Protein AF-A0A966WHT0-F1 (afdb_monomer)

Radius of gyration: 18.25 Å; Cα contacts (8 Å, |Δi|>4): 333; chains: 1; bounding box: 48×51×52 Å

Mean predicted aligned error: 5.55 Å

pLDDT: mean 90.18, std 11.94, range [36.94, 98.69]

Structure (mmCIF, N/CA/C/O backbone):
data_AF-A0A966WHT0-F1
#
_entry.id   AF-A0A966WHT0-F1
#
loop_
_atom_site.group_PDB
_atom_site.id
_atom_site.type_symbol
_atom_site.label_atom_id
_atom_site.label_alt_id
_atom_site.label_comp_id
_atom_site.label_asym_id
_atom_site.label_entity_id
_atom_site.label_seq_id
_atom_site.pdbx_PDB_ins_code
_atom_site.Cartn_x
_atom_site.Cartn_y
_atom_site.Cartn_z
_atom_site.occupancy
_atom_site.B_iso_or_equiv
_atom_site.auth_seq_id
_atom_site.auth_comp_id
_atom_site.auth_asym_id
_atom_site.auth_atom_id
_atom_site.pdbx_PDB_model_num
ATOM 1 N N . MET A 1 1 ? -30.998 16.505 25.602 1.00 46.75 1 MET A N 1
ATOM 2 C CA . MET A 1 1 ? -30.331 15.191 25.727 1.00 46.75 1 MET A CA 1
ATOM 3 C C . MET A 1 1 ? -30.406 14.480 24.379 1.00 46.75 1 MET A C 1
ATOM 5 O O . MET A 1 1 ? -31.462 13.984 24.024 1.00 46.75 1 MET A O 1
ATOM 9 N N . MET A 1 2 ? -29.321 14.484 23.601 1.00 37.50 2 MET A N 1
ATOM 10 C CA . MET A 1 2 ? -29.170 13.653 22.400 1.00 37.50 2 MET A CA 1
ATOM 11 C C . MET A 1 2 ? -27.752 13.084 22.422 1.00 37.50 2 MET A C 1
ATOM 13 O O . MET A 1 2 ? -26.787 13.794 22.161 1.00 37.50 2 MET A O 1
ATOM 17 N N . LYS A 1 3 ? -27.618 11.807 22.794 1.00 36.94 3 LYS A N 1
ATOM 18 C CA . LYS A 1 3 ? -26.383 11.058 22.553 1.00 36.94 3 LYS A CA 1
ATOM 19 C C . LYS A 1 3 ? -26.316 10.821 21.045 1.00 36.94 3 LYS A C 1
ATOM 21 O O . LYS A 1 3 ? -27.134 10.067 20.519 1.00 36.94 3 LYS A O 1
ATOM 26 N N . GLN A 1 4 ? -25.388 11.483 20.354 1.00 40.00 4 GLN A N 1
ATOM 27 C CA . GLN A 1 4 ? -25.039 11.114 18.985 1.00 40.00 4 GLN A CA 1
ATOM 28 C C . GLN A 1 4 ? -24.650 9.631 19.001 1.00 40.00 4 GLN A C 1
ATOM 30 O O . GLN A 1 4 ? -23.704 9.235 19.683 1.00 40.00 4 GLN A O 1
ATOM 35 N N . LYS A 1 5 ? -25.425 8.789 18.310 1.00 42.81 5 LYS A N 1
ATOM 36 C CA . LYS A 1 5 ? -25.037 7.403 18.047 1.00 42.81 5 LYS A CA 1
ATOM 37 C C . LYS A 1 5 ? -23.775 7.471 17.193 1.00 42.81 5 LYS A C 1
ATOM 39 O O . LYS A 1 5 ? -23.867 7.760 16.006 1.00 42.81 5 LYS A O 1
ATOM 44 N N . GLY A 1 6 ? -22.614 7.254 17.809 1.00 46.50 6 GLY A N 1
ATOM 45 C CA . GLY A 1 6 ? -21.355 7.128 17.089 1.00 46.50 6 GLY A CA 1
ATOM 46 C C . GLY A 1 6 ? -21.508 6.044 16.030 1.00 46.50 6 GLY A C 1
ATOM 47 O O . GLY A 1 6 ? -21.735 4.877 16.354 1.00 46.50 6 GLY A O 1
ATOM 48 N N . THR A 1 7 ? -21.468 6.437 14.761 1.00 54.72 7 THR A N 1
ATOM 49 C CA . THR A 1 7 ? -21.514 5.511 13.634 1.00 54.72 7 THR A CA 1
ATOM 50 C C . THR A 1 7 ? -20.316 4.582 13.760 1.00 54.72 7 THR A C 1
ATOM 52 O O . THR A 1 7 ? -19.181 5.026 13.592 1.00 54.72 7 THR A O 1
ATOM 55 N N . LYS A 1 8 ? -20.556 3.309 14.098 1.00 65.25 8 LYS A N 1
ATOM 56 C CA . LYS A 1 8 ? -19.497 2.308 14.262 1.00 65.25 8 LYS A CA 1
ATOM 57 C C . LYS A 1 8 ? -18.638 2.300 12.993 1.00 65.25 8 LYS A C 1
ATOM 59 O O . LYS A 1 8 ? -19.168 2.152 11.889 1.00 65.25 8 LYS A O 1
ATOM 64 N N . MET A 1 9 ? -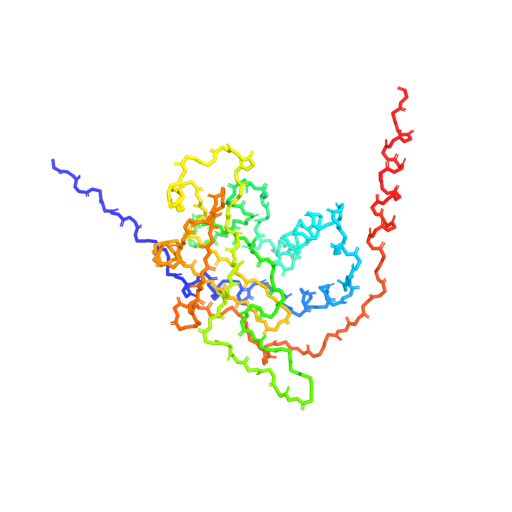17.336 2.540 13.149 1.00 72.69 9 MET A N 1
ATOM 65 C CA . MET A 1 9 ? -16.369 2.407 12.060 1.00 72.69 9 MET A CA 1
ATOM 66 C C . MET A 1 9 ? -16.485 0.993 11.480 1.00 72.69 9 MET A C 1
ATOM 68 O O . MET A 1 9 ? -16.830 0.050 12.198 1.00 72.69 9 MET A O 1
ATOM 72 N N . VAL A 1 10 ? -16.268 0.851 10.172 1.00 90.12 10 VAL A N 1
ATOM 73 C CA . VAL A 1 10 ? -16.218 -0.483 9.570 1.00 90.12 10 VAL A CA 1
ATOM 74 C C . VAL A 1 10 ? -15.044 -1.252 10.182 1.00 90.12 10 VAL A C 1
ATOM 76 O O . VAL A 1 10 ? -14.065 -0.633 10.594 1.00 90.12 10 VAL A O 1
ATOM 79 N N . SER A 1 11 ? -15.149 -2.575 10.307 1.00 94.25 11 SER A N 1
ATOM 80 C CA . SER A 1 11 ? -14.043 -3.355 10.861 1.00 94.25 11 SER A CA 1
ATOM 81 C C . SER A 1 11 ? -12.836 -3.349 9.922 1.00 94.25 11 SER A C 1
ATOM 83 O O . SER A 1 11 ? -12.992 -3.300 8.699 1.00 94.25 11 SER A O 1
ATOM 85 N N . GLN A 1 12 ? -11.650 -3.464 10.516 1.00 95.94 12 GLN A N 1
ATOM 86 C CA . GLN A 1 12 ? -10.386 -3.713 9.825 1.00 95.94 12 GLN A CA 1
ATOM 87 C C . GLN A 1 12 ? -10.503 -4.896 8.847 1.00 95.94 12 GLN A C 1
ATOM 89 O O . GLN A 1 12 ? -10.208 -4.742 7.665 1.00 95.94 12 GLN A O 1
ATOM 94 N N . GLU A 1 13 ? -11.085 -6.011 9.295 1.00 97.44 13 GLU A N 1
ATOM 95 C CA . GLU A 1 13 ? -11.383 -7.192 8.474 1.00 97.44 13 GLU A CA 1
ATOM 96 C C . GLU A 1 13 ? -12.194 -6.858 7.211 1.00 97.44 13 GLU A C 1
ATOM 98 O O . GLU A 1 13 ? -11.912 -7.365 6.127 1.00 97.44 13 GLU A O 1
ATOM 103 N N . THR A 1 14 ? -13.184 -5.964 7.310 1.00 97.62 14 THR A N 1
ATOM 104 C CA . THR A 1 14 ? -13.998 -5.579 6.146 1.00 97.62 14 THR A CA 1
ATOM 105 C C . THR A 1 14 ? -13.174 -4.795 5.125 1.00 97.62 14 THR A C 1
ATOM 107 O O . THR A 1 14 ? -13.352 -4.984 3.922 1.00 97.62 14 THR A O 1
ATOM 110 N N . ILE A 1 15 ? -12.270 -3.923 5.583 1.00 97.88 15 ILE A N 1
ATOM 111 C CA . ILE A 1 15 ? -11.350 -3.191 4.701 1.00 97.88 15 ILE A CA 1
ATOM 112 C C . ILE A 1 15 ? -10.371 -4.165 4.050 1.00 97.88 15 ILE A C 1
ATOM 114 O O . ILE A 1 15 ? -10.186 -4.117 2.834 1.00 97.88 15 ILE A O 1
ATOM 118 N N . ALA A 1 16 ? -9.795 -5.085 4.828 1.00 98.38 16 ALA A N 1
ATOM 119 C CA . ALA A 1 16 ? -8.887 -6.095 4.304 1.00 98.38 16 ALA A CA 1
ATOM 120 C C . ALA A 1 16 ? -9.567 -6.959 3.231 1.00 98.38 16 ALA A C 1
ATOM 122 O O . ALA A 1 16 ? -9.016 -7.137 2.145 1.00 98.38 16 ALA A O 1
ATOM 123 N N . HIS A 1 17 ? -10.804 -7.401 3.481 1.00 98.00 17 HIS A N 1
ATOM 124 C CA . HIS A 1 17 ? -11.609 -8.133 2.504 1.00 98.00 17 HIS A CA 1
ATOM 125 C C . HIS A 1 17 ? -11.895 -7.296 1.251 1.00 98.00 17 HIS A C 1
ATOM 127 O O . HIS A 1 17 ? -11.811 -7.814 0.138 1.00 98.00 17 HIS A O 1
ATOM 133 N N . HIS A 1 18 ? -12.227 -6.007 1.400 1.00 97.94 18 HIS A N 1
ATOM 134 C CA . HIS A 1 18 ? -12.462 -5.116 0.258 1.00 97.94 18 HIS A CA 1
ATOM 135 C C . HIS A 1 18 ? -11.237 -5.050 -0.652 1.00 97.94 18 HIS A C 1
ATOM 137 O O . HIS A 1 18 ? -11.356 -5.246 -1.860 1.00 97.94 18 HIS A O 1
ATOM 143 N N . PHE A 1 19 ? -10.056 -4.845 -0.078 1.00 98.38 19 PHE A N 1
ATOM 144 C CA . PHE A 1 19 ? -8.807 -4.857 -0.832 1.00 98.38 19 PHE A CA 1
ATOM 145 C C . PHE A 1 19 ? -8.516 -6.229 -1.453 1.00 98.38 19 PHE A C 1
ATOM 147 O O . PHE A 1 19 ? -8.152 -6.307 -2.624 1.00 98.38 19 PHE A O 1
ATOM 154 N N . ALA A 1 20 ? -8.718 -7.314 -0.704 1.00 98.12 20 ALA A N 1
ATOM 155 C CA . ALA A 1 20 ? -8.429 -8.675 -1.153 1.00 98.12 20 ALA A CA 1
ATOM 156 C C . ALA A 1 20 ? -9.275 -9.068 -2.366 1.00 98.12 20 ALA A C 1
ATOM 158 O O . ALA A 1 20 ? -8.788 -9.695 -3.303 1.00 98.12 20 ALA A O 1
ATOM 159 N N . LYS A 1 21 ? -10.555 -8.688 -2.332 1.00 97.69 21 LYS A N 1
ATOM 160 C CA . LYS A 1 21 ? -11.535 -9.047 -3.349 1.00 97.69 21 LYS A CA 1
ATOM 161 C C . LYS A 1 21 ? -11.413 -8.204 -4.609 1.00 97.69 21 LYS A C 1
ATOM 163 O O . LYS A 1 21 ? -11.643 -8.731 -5.693 1.00 97.69 21 LYS A O 1
ATOM 168 N N . ASN A 1 22 ? -11.156 -6.906 -4.460 1.00 97.69 22 ASN A N 1
ATOM 169 C CA . ASN A 1 22 ? -11.331 -5.986 -5.575 1.00 97.69 22 ASN A CA 1
ATOM 170 C C . ASN A 1 22 ? -10.023 -5.554 -6.240 1.00 97.69 22 ASN A C 1
ATOM 172 O O . ASN A 1 22 ? -10.088 -5.114 -7.376 1.00 97.69 22 ASN A O 1
ATOM 176 N N . VAL A 1 23 ? -8.862 -5.681 -5.589 1.00 98.19 23 VAL A N 1
ATOM 177 C CA . VAL A 1 23 ? -7.569 -5.354 -6.213 1.00 98.19 23 VAL A CA 1
ATOM 178 C C . VAL A 1 23 ? -6.943 -6.603 -6.834 1.00 98.19 23 VAL A C 1
ATOM 180 O O . VAL A 1 23 ? -6.808 -7.637 -6.180 1.00 98.19 23 VAL A O 1
ATOM 183 N N . ASP A 1 24 ? -6.488 -6.502 -8.083 1.00 98.06 24 ASP A N 1
ATOM 184 C CA . ASP A 1 24 ? -5.682 -7.536 -8.736 1.00 98.06 24 ASP A CA 1
ATOM 185 C C . ASP A 1 24 ? -4.245 -7.536 -8.180 1.00 98.06 24 ASP A C 1
ATOM 187 O O . ASP A 1 24 ? -3.312 -6.915 -8.705 1.00 98.06 24 ASP A O 1
ATOM 191 N N . TRP A 1 25 ? -4.063 -8.268 -7.082 1.00 97.81 25 TRP A N 1
ATOM 192 C CA . TRP A 1 25 ? -2.774 -8.412 -6.406 1.00 97.81 25 TRP A CA 1
ATOM 193 C C . TRP A 1 25 ? -1.715 -9.104 -7.264 1.00 97.81 25 TRP A C 1
ATOM 195 O O . TRP A 1 25 ? -0.524 -8.848 -7.079 1.00 97.81 25 TRP A O 1
ATOM 205 N N . GLN A 1 26 ? -2.109 -9.938 -8.232 1.00 97.25 26 GLN A N 1
ATOM 206 C CA . GLN A 1 26 ? -1.145 -10.541 -9.148 1.00 97.25 26 GLN A CA 1
ATOM 207 C C . GLN A 1 26 ? -0.543 -9.481 -10.073 1.00 97.25 26 GLN A C 1
ATOM 209 O O . GLN A 1 26 ? 0.675 -9.474 -10.270 1.00 97.25 26 GLN A O 1
ATOM 214 N N . LYS A 1 27 ? -1.361 -8.565 -10.609 1.00 97.25 27 LYS A N 1
ATOM 215 C CA . LYS A 1 27 ? -0.865 -7.416 -11.383 1.00 97.25 27 LYS A CA 1
ATOM 216 C C . LYS A 1 27 ? 0.025 -6.515 -10.539 1.00 97.25 27 LYS A C 1
ATOM 218 O O . LYS A 1 27 ? 1.103 -6.153 -11.007 1.00 97.25 27 LYS A O 1
ATOM 223 N N . PHE A 1 28 ? -0.363 -6.227 -9.295 1.00 97.44 28 PHE A N 1
ATOM 224 C CA . PHE A 1 28 ? 0.476 -5.454 -8.376 1.00 97.44 28 PHE A CA 1
ATOM 225 C C . PHE A 1 28 ? 1.858 -6.092 -8.178 1.00 97.44 28 PHE A C 1
ATOM 227 O O . PHE A 1 28 ? 2.887 -5.438 -8.355 1.00 97.44 28 PHE A O 1
ATOM 234 N N . VAL A 1 29 ? 1.897 -7.390 -7.862 1.00 95.88 29 VAL A N 1
ATOM 235 C CA . VAL A 1 29 ? 3.149 -8.129 -7.650 1.00 95.88 29 VAL A CA 1
ATOM 236 C C . VAL A 1 29 ? 3.986 -8.178 -8.931 1.00 95.88 29 VAL A C 1
ATOM 238 O O . VAL A 1 29 ? 5.198 -7.966 -8.869 1.00 95.88 29 VAL A O 1
ATOM 241 N N . ASN A 1 30 ? 3.364 -8.382 -10.097 1.00 96.50 30 ASN A N 1
ATOM 242 C CA . ASN A 1 30 ? 4.054 -8.335 -11.389 1.00 96.50 30 ASN A CA 1
ATOM 243 C C . ASN A 1 30 ? 4.665 -6.951 -11.659 1.00 96.50 30 ASN A C 1
ATOM 245 O O . ASN A 1 30 ? 5.825 -6.878 -12.066 1.00 96.50 30 ASN A O 1
ATOM 249 N N . LEU A 1 31 ? 3.924 -5.866 -11.404 1.00 96.25 31 LEU A N 1
ATOM 250 C CA . LEU A 1 31 ? 4.405 -4.489 -11.549 1.00 96.25 31 LEU A CA 1
ATOM 251 C C . LEU A 1 31 ? 5.611 -4.237 -10.641 1.00 96.25 31 LEU A C 1
ATOM 253 O O . LEU A 1 31 ? 6.664 -3.817 -11.114 1.00 96.25 31 LEU A O 1
ATOM 257 N N . ALA A 1 32 ? 5.480 -4.532 -9.349 1.00 94.62 32 ALA A N 1
ATOM 258 C CA . ALA A 1 32 ? 6.533 -4.283 -8.374 1.00 94.62 32 ALA A CA 1
ATOM 259 C C . ALA A 1 32 ? 7.810 -5.087 -8.672 1.00 94.62 32 ALA A C 1
ATOM 261 O O . ALA A 1 32 ? 8.913 -4.551 -8.557 1.00 94.62 32 ALA A O 1
ATOM 262 N N . HIS A 1 33 ? 7.674 -6.331 -9.141 1.00 93.56 33 HIS A N 1
ATOM 263 C CA . HIS A 1 33 ? 8.810 -7.120 -9.618 1.00 93.56 33 HIS A CA 1
ATOM 264 C C . HIS A 1 33 ? 9.418 -6.591 -10.923 1.00 93.56 33 HIS A C 1
ATOM 266 O O . HIS A 1 33 ? 10.638 -6.600 -11.060 1.00 93.56 33 HIS A O 1
ATOM 272 N N . SER A 1 34 ? 8.595 -6.125 -11.864 1.00 94.69 34 SER A N 1
ATOM 273 C CA . SER A 1 34 ? 9.060 -5.597 -13.156 1.00 94.69 34 SER A CA 1
ATOM 274 C C . SER A 1 34 ? 9.789 -4.259 -13.006 1.00 94.69 34 SER A C 1
ATOM 276 O O . SER A 1 34 ? 10.769 -4.006 -13.704 1.00 94.69 34 SER A O 1
ATOM 278 N N . LEU A 1 35 ? 9.355 -3.418 -12.061 1.00 93.38 35 LEU A N 1
ATOM 279 C CA . LEU A 1 35 ? 10.059 -2.185 -11.706 1.00 93.38 35 LEU A CA 1
ATOM 280 C C . LEU A 1 35 ? 11.398 -2.468 -11.023 1.00 93.38 35 LEU A C 1
ATOM 282 O O . LEU A 1 35 ? 12.353 -1.729 -11.241 1.00 93.38 35 LEU A O 1
ATOM 286 N N . GLY A 1 36 ? 11.484 -3.518 -10.203 1.00 89.56 36 GLY A N 1
ATOM 287 C CA . GLY A 1 36 ? 12.723 -3.901 -9.530 1.00 89.56 36 GLY A CA 1
ATOM 288 C C . GLY A 1 36 ? 13.346 -2.746 -8.736 1.00 89.56 36 GLY A C 1
ATOM 289 O O . GLY A 1 36 ? 12.703 -2.121 -7.883 1.00 89.56 36 GLY A O 1
ATOM 290 N N . ASP A 1 37 ? 14.616 -2.463 -9.018 1.00 89.88 37 ASP A N 1
ATOM 291 C CA . ASP A 1 37 ? 15.401 -1.395 -8.399 1.00 89.88 37 ASP A CA 1
ATOM 292 C C . ASP A 1 37 ? 15.358 -0.061 -9.159 1.00 89.88 37 ASP A C 1
ATOM 294 O O . ASP A 1 37 ? 15.888 0.942 -8.670 1.00 89.88 37 ASP A O 1
ATOM 298 N N . GLN A 1 38 ? 14.632 -0.001 -10.283 1.00 90.75 38 GLN A N 1
ATOM 299 C CA . GLN A 1 38 ? 14.533 1.186 -11.133 1.00 90.75 38 GLN A CA 1
ATOM 300 C C . GLN A 1 38 ? 14.034 2.425 -10.394 1.00 90.75 38 GLN A C 1
ATOM 302 O O . GLN A 1 38 ? 14.157 3.510 -10.919 1.00 90.75 38 GLN A O 1
ATOM 307 N N . LEU A 1 39 ? 13.457 2.362 -9.199 1.00 89.44 39 LEU A N 1
ATOM 308 C CA . LEU A 1 39 ? 13.009 3.567 -8.482 1.00 89.44 39 LEU A CA 1
ATOM 309 C C . LEU A 1 39 ? 13.587 3.662 -7.064 1.00 89.44 39 LEU A C 1
ATOM 311 O O . LEU A 1 39 ? 13.009 4.330 -6.216 1.00 89.44 39 LEU A O 1
ATOM 315 N N . ASN A 1 40 ? 14.706 2.988 -6.783 1.00 87.88 40 ASN A N 1
ATOM 316 C CA . ASN A 1 40 ? 15.288 2.971 -5.434 1.00 87.88 40 ASN A CA 1
ATOM 317 C C . ASN A 1 40 ? 16.167 4.192 -5.116 1.00 87.88 40 ASN A C 1
ATOM 319 O O . ASN A 1 40 ? 16.331 4.527 -3.943 1.00 87.88 40 ASN A O 1
ATOM 323 N N . ASP A 1 41 ? 16.713 4.864 -6.131 1.00 88.88 41 ASP A N 1
ATOM 324 C CA . ASP A 1 41 ? 17.580 6.030 -5.929 1.00 88.88 41 ASP A CA 1
ATOM 325 C C . ASP A 1 41 ? 16.815 7.208 -5.307 1.00 88.88 41 ASP A C 1
ATOM 327 O O . ASP A 1 41 ? 15.608 7.366 -5.506 1.00 88.88 41 ASP A O 1
ATOM 331 N N . ALA A 1 42 ? 17.530 8.077 -4.583 1.00 84.44 42 ALA A N 1
ATOM 332 C CA . ALA A 1 42 ? 16.941 9.148 -3.774 1.00 84.44 42 ALA A CA 1
ATOM 333 C C . ALA A 1 42 ? 15.966 10.058 -4.544 1.00 84.44 42 ALA A C 1
ATOM 335 O O . ALA A 1 42 ? 14.933 10.441 -3.998 1.00 84.44 42 ALA A O 1
ATOM 336 N N . GLN A 1 43 ? 16.264 10.358 -5.812 1.00 86.25 43 GLN A N 1
ATOM 337 C CA . GLN A 1 43 ? 15.398 11.157 -6.685 1.00 86.25 43 GLN A CA 1
ATOM 338 C C . GLN A 1 43 ? 14.078 10.441 -7.018 1.00 86.25 43 GLN A C 1
ATOM 340 O O . GLN A 1 43 ? 13.021 11.064 -7.041 1.00 86.25 43 GLN A O 1
ATOM 345 N N . TRP A 1 44 ? 14.131 9.132 -7.268 1.00 89.19 44 TRP A N 1
ATOM 346 C CA . TRP A 1 44 ? 13.013 8.357 -7.814 1.00 89.19 44 TRP A CA 1
ATOM 347 C C . TRP A 1 44 ? 12.172 7.660 -6.743 1.00 89.19 44 TRP A C 1
ATOM 349 O O . TRP A 1 44 ? 11.044 7.254 -7.022 1.00 89.19 44 TRP A O 1
ATOM 359 N N . ARG A 1 45 ? 12.674 7.556 -5.506 1.00 86.06 45 ARG A N 1
ATOM 360 C CA . ARG A 1 45 ? 11.991 6.831 -4.422 1.00 86.06 45 ARG A CA 1
ATOM 361 C C . ARG A 1 45 ? 10.600 7.373 -4.100 1.00 86.06 45 ARG A C 1
ATOM 363 O O . ARG A 1 45 ? 9.718 6.602 -3.748 1.00 86.06 45 ARG A O 1
ATOM 370 N N . PHE A 1 46 ? 10.396 8.685 -4.223 1.00 85.06 46 PHE A N 1
ATOM 371 C CA . PHE A 1 46 ? 9.085 9.298 -3.999 1.00 85.06 46 PHE A CA 1
ATOM 372 C C . PHE A 1 46 ? 8.117 8.937 -5.124 1.00 85.06 46 PHE A C 1
ATOM 374 O O . PHE A 1 46 ? 6.955 8.646 -4.875 1.00 85.06 46 PHE A O 1
ATOM 381 N N . PHE A 1 47 ? 8.624 8.844 -6.354 1.00 90.44 47 PHE A N 1
ATOM 382 C CA . PHE A 1 47 ? 7.838 8.394 -7.495 1.00 90.44 47 PHE A CA 1
ATOM 383 C C . PHE A 1 47 ? 7.427 6.921 -7.369 1.00 90.44 47 PHE A C 1
ATOM 385 O O . PHE A 1 47 ? 6.345 6.540 -7.801 1.00 90.44 47 PHE A O 1
ATOM 392 N N . LYS A 1 48 ? 8.255 6.088 -6.723 1.00 91.38 48 LYS A N 1
ATOM 393 C CA . LYS A 1 48 ? 7.920 4.684 -6.438 1.00 91.38 48 LYS A CA 1
ATOM 394 C C . LYS A 1 48 ? 6.626 4.542 -5.635 1.00 91.38 48 LYS A C 1
ATOM 396 O O . LYS A 1 48 ? 5.839 3.648 -5.929 1.00 91.38 48 LYS A O 1
ATOM 401 N N . ALA A 1 49 ? 6.426 5.409 -4.644 1.00 90.56 49 ALA A N 1
ATOM 402 C CA . ALA A 1 49 ? 5.221 5.422 -3.821 1.00 90.56 49 ALA A CA 1
ATOM 403 C C . ALA A 1 49 ? 3.986 5.731 -4.686 1.00 90.56 49 ALA A C 1
ATOM 405 O O . ALA A 1 49 ? 3.110 4.878 -4.815 1.00 90.56 49 ALA A O 1
ATOM 406 N N . ILE A 1 50 ? 4.044 6.836 -5.441 1.00 93.19 50 ILE A N 1
ATOM 407 C CA . ILE A 1 50 ? 2.988 7.272 -6.371 1.00 93.19 50 ILE A CA 1
ATOM 408 C C . ILE A 1 50 ? 2.596 6.158 -7.347 1.00 93.19 50 ILE A C 1
ATOM 410 O O . ILE A 1 50 ? 1.412 5.911 -7.563 1.00 93.19 50 ILE A O 1
ATOM 414 N N . VAL A 1 51 ? 3.573 5.462 -7.937 1.00 95.44 51 VAL A N 1
ATOM 415 C CA . VAL A 1 51 ? 3.315 4.362 -8.882 1.00 95.44 51 VAL A CA 1
ATOM 416 C C . VAL A 1 51 ? 2.536 3.232 -8.219 1.00 95.44 51 VAL A C 1
ATOM 418 O O . VAL A 1 51 ? 1.577 2.723 -8.797 1.00 95.44 51 VAL A O 1
ATOM 421 N N . PHE A 1 52 ? 2.927 2.833 -7.010 1.00 96.38 52 PHE A N 1
ATOM 422 C CA . PHE A 1 52 ? 2.242 1.763 -6.296 1.00 96.38 52 PHE A CA 1
ATOM 423 C C . PHE A 1 52 ? 0.859 2.177 -5.798 1.00 96.38 52 PHE A C 1
ATOM 425 O O . PHE A 1 52 ? -0.071 1.380 -5.901 1.00 96.38 52 PHE A O 1
ATOM 432 N N . GLU A 1 53 ? 0.690 3.411 -5.342 1.00 96.19 53 GLU A N 1
ATOM 433 C CA . GLU A 1 53 ? -0.605 3.946 -4.917 1.00 96.19 53 GLU A CA 1
ATOM 434 C C . GLU A 1 53 ? -1.575 4.061 -6.105 1.00 96.19 53 GLU A C 1
ATOM 436 O O . GLU A 1 53 ? -2.690 3.545 -6.044 1.00 96.19 53 GLU A O 1
ATOM 441 N N . ASN A 1 54 ? -1.129 4.610 -7.241 1.00 96.06 54 ASN A N 1
ATOM 442 C CA . ASN A 1 54 ? -1.936 4.688 -8.471 1.00 96.06 54 ASN A CA 1
ATOM 443 C C . ASN A 1 54 ? -2.282 3.305 -9.030 1.00 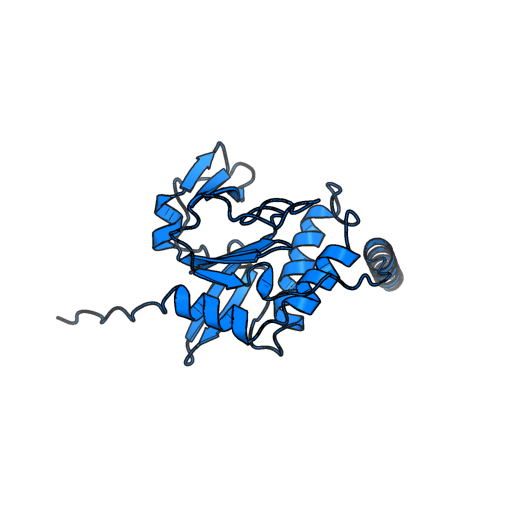96.06 54 ASN A C 1
ATOM 445 O O . ASN A 1 54 ? -3.352 3.103 -9.612 1.00 96.06 54 ASN A O 1
ATOM 449 N N . SER A 1 55 ? -1.391 2.329 -8.842 1.00 96.75 55 SER A N 1
ATOM 450 C CA . SER A 1 55 ? -1.670 0.960 -9.260 1.00 96.75 55 SER A CA 1
ATOM 451 C C . SER A 1 55 ? -2.840 0.343 -8.490 1.00 96.75 55 SER A C 1
ATOM 453 O O . SER A 1 55 ? -3.550 -0.475 -9.063 1.00 96.75 55 SER A O 1
ATOM 455 N N . MET A 1 56 ? -3.106 0.772 -7.246 1.00 97.69 56 MET A N 1
ATOM 456 C CA . MET A 1 56 ? -4.279 0.305 -6.497 1.00 97.69 56 MET A CA 1
ATOM 457 C C . MET A 1 56 ? -5.570 0.720 -7.187 1.00 97.69 56 MET A C 1
ATOM 459 O O . MET A 1 56 ? -6.439 -0.117 -7.380 1.00 97.69 56 MET A O 1
ATOM 463 N N . GLU A 1 57 ? -5.681 1.976 -7.618 1.00 97.25 57 GLU A N 1
ATOM 464 C CA . GLU A 1 57 ? -6.841 2.434 -8.387 1.00 97.25 57 GLU A CA 1
ATOM 465 C C . GLU A 1 57 ? -6.958 1.669 -9.711 1.00 97.25 57 GLU A C 1
ATOM 467 O O . GLU A 1 57 ? -7.982 1.033 -9.975 1.00 97.25 57 GLU A O 1
ATOM 472 N N . SER A 1 58 ? -5.867 1.634 -10.484 1.00 97.12 58 SER A N 1
ATOM 473 C CA . SER A 1 58 ? -5.823 1.006 -11.814 1.00 97.12 58 SER A CA 1
ATOM 474 C C . SER A 1 58 ? -6.118 -0.496 -11.794 1.00 97.12 58 SER A C 1
ATOM 476 O O . SER A 1 58 ? -6.626 -1.042 -12.771 1.00 97.12 58 SER A O 1
ATOM 478 N N . PHE A 1 59 ? -5.776 -1.188 -10.705 1.00 98.06 59 PHE A N 1
ATOM 479 C CA . PHE A 1 59 ? -5.967 -2.633 -10.557 1.00 98.06 59 PHE A CA 1
ATOM 480 C C . PHE A 1 59 ? -7.217 -2.992 -9.759 1.00 98.06 59 PHE A C 1
ATOM 482 O O . PHE A 1 59 ? -7.392 -4.164 -9.434 1.00 98.06 59 PHE A O 1
ATOM 489 N N . SER A 1 60 ? -8.071 -2.015 -9.443 1.00 97.25 60 SER A N 1
ATOM 490 C CA . SER A 1 60 ? -9.265 -2.224 -8.621 1.00 97.25 60 SER A CA 1
ATOM 491 C C . SER A 1 60 ? -10.599 -2.071 -9.348 1.00 97.25 60 SER A C 1
ATOM 493 O O . SER A 1 60 ? -11.646 -2.088 -8.691 1.00 97.25 60 SER A O 1
ATOM 495 N N . ASP A 1 61 ? -10.561 -1.826 -10.662 1.00 92.19 61 ASP A N 1
ATOM 496 C CA . ASP A 1 61 ? -11.719 -1.465 -11.488 1.00 92.19 61 ASP A CA 1
ATOM 497 C C . ASP A 1 61 ? -12.559 -0.326 -10.862 1.00 92.19 61 ASP A C 1
ATOM 499 O O . ASP A 1 61 ? -13.790 -0.330 -10.886 1.00 92.19 61 ASP A O 1
ATOM 503 N N . GLY A 1 62 ? -11.876 0.656 -10.258 1.00 89.62 62 GLY A N 1
ATOM 504 C CA . GLY A 1 62 ? -12.481 1.843 -9.642 1.00 89.62 62 GLY A CA 1
ATOM 505 C C . GLY A 1 62 ? -13.049 1.642 -8.231 1.00 89.62 62 GLY A C 1
ATOM 506 O O . GLY A 1 62 ? -13.684 2.551 -7.694 1.00 89.62 62 GLY A O 1
ATOM 507 N N . SER A 1 63 ? -12.842 0.479 -7.602 1.00 95.12 63 SER A N 1
ATOM 508 C CA . SER A 1 63 ? -13.284 0.234 -6.216 1.00 95.12 63 SER A CA 1
ATOM 509 C C . SER A 1 63 ? -12.372 0.859 -5.149 1.00 95.12 63 SER A C 1
ATOM 511 O O . SER A 1 63 ? -12.778 1.000 -3.988 1.00 95.12 63 SER A O 1
ATOM 513 N N . VAL A 1 64 ? -11.153 1.233 -5.539 1.00 97.62 64 VAL A N 1
ATOM 514 C CA . VAL A 1 64 ? -10.192 2.023 -4.770 1.00 97.62 64 VAL A CA 1
ATOM 515 C C . VAL A 1 64 ? -9.883 3.270 -5.587 1.00 97.62 64 VAL A C 1
ATOM 517 O O . VAL A 1 64 ? -9.660 3.170 -6.789 1.00 97.62 64 VAL A O 1
ATOM 520 N N . ARG A 1 65 ? -9.865 4.435 -4.941 1.00 97.69 65 ARG A N 1
ATOM 521 C CA . ARG A 1 65 ? -9.506 5.706 -5.572 1.00 97.69 65 ARG A CA 1
ATOM 522 C C . ARG A 1 65 ? -8.206 6.237 -4.990 1.00 97.69 65 ARG A C 1
ATOM 524 O O . ARG A 1 65 ? -8.081 6.292 -3.768 1.00 97.69 65 ARG A O 1
ATOM 531 N N . TYR A 1 66 ? -7.273 6.645 -5.838 1.00 97.31 66 TYR A N 1
ATOM 532 C CA . TYR A 1 66 ? -6.057 7.337 -5.418 1.00 97.31 66 TYR A CA 1
ATOM 533 C C . TYR A 1 66 ? -6.354 8.824 -5.189 1.00 97.31 66 TYR A C 1
ATOM 535 O O . TYR A 1 66 ? -7.081 9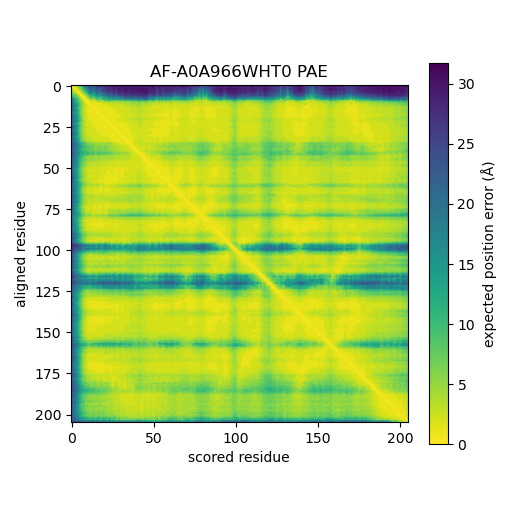.451 -5.962 1.00 97.31 66 TYR A O 1
ATOM 543 N N . VAL A 1 67 ? -5.823 9.389 -4.103 1.00 96.19 67 VAL A N 1
ATOM 544 C CA . VAL A 1 67 ? -5.969 10.819 -3.779 1.00 96.19 67 VAL A CA 1
ATOM 545 C C . VAL A 1 67 ? -4.636 11.513 -3.510 1.00 96.19 67 VAL A C 1
ATOM 547 O O . VAL A 1 67 ? -4.499 12.676 -3.876 1.00 96.19 67 VAL A O 1
ATOM 550 N N . GLY A 1 68 ? -3.648 10.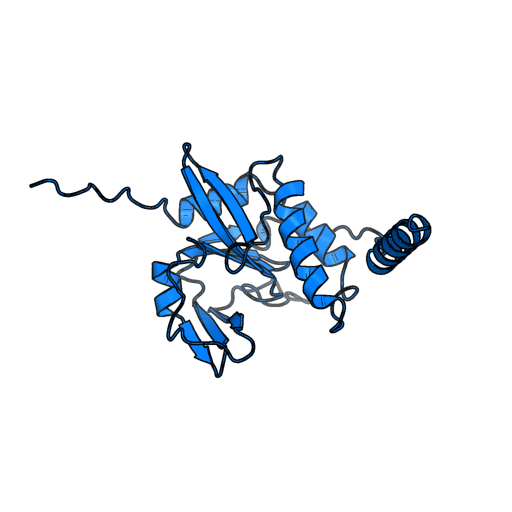810 -2.942 1.00 92.81 68 GLY A N 1
ATOM 551 C CA . GLY A 1 68 ? -2.303 11.354 -2.708 1.00 92.81 68 GLY A CA 1
ATOM 552 C C . GLY A 1 68 ? -2.275 12.578 -1.785 1.00 92.81 68 GLY A C 1
ATOM 553 O O . GLY A 1 68 ? -1.515 13.518 -2.026 1.00 92.81 68 GLY A O 1
ATOM 554 N N . GLU A 1 69 ? -3.133 12.600 -0.764 1.00 92.44 69 GLU A N 1
ATOM 555 C CA . GLU A 1 69 ? -3.169 13.649 0.255 1.00 92.44 69 GLU A CA 1
ATOM 556 C C . GLU A 1 69 ? -2.226 13.299 1.417 1.00 92.44 69 GLU A C 1
ATOM 558 O O . GLU A 1 69 ? -1.904 12.138 1.663 1.00 92.44 69 GLU A O 1
ATOM 563 N N . GLU A 1 70 ? -1.780 14.299 2.180 1.00 88.44 70 GLU A N 1
ATOM 564 C CA . GLU A 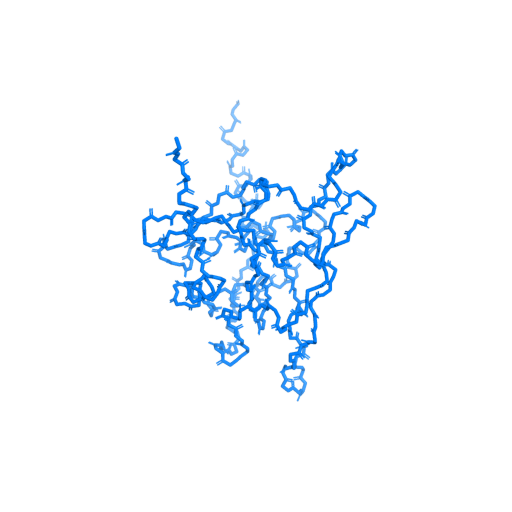1 70 ? -0.905 14.046 3.327 1.00 88.44 70 GLU A CA 1
ATOM 565 C C . GLU A 1 70 ? -1.595 13.157 4.376 1.00 88.44 70 GLU A C 1
ATOM 567 O O . GLU A 1 70 ? -2.608 13.534 4.970 1.00 88.44 70 GLU A O 1
ATOM 572 N N . GLY A 1 71 ? -1.024 11.973 4.620 1.00 90.12 71 GLY A N 1
ATOM 573 C CA . GLY A 1 71 ? -1.575 10.988 5.551 1.00 90.12 71 GLY A CA 1
ATOM 574 C C . GLY A 1 71 ? -2.852 10.307 5.051 1.00 90.12 71 GLY A C 1
ATOM 575 O O . GLY A 1 71 ? -3.585 9.744 5.872 1.00 90.12 71 GLY A O 1
ATOM 576 N N . CYS A 1 72 ? -3.149 10.395 3.749 1.00 95.38 72 CYS A N 1
ATOM 577 C CA . CYS A 1 72 ? -4.205 9.645 3.087 1.00 95.38 72 CYS A CA 1
ATOM 578 C C . CYS A 1 72 ? -3.893 9.455 1.594 1.00 95.38 72 CYS A C 1
ATOM 580 O O . CYS A 1 72 ? -4.175 10.329 0.777 1.00 95.38 72 CYS A O 1
ATOM 582 N N . ASP A 1 73 ? -3.419 8.274 1.210 1.00 97.31 73 ASP A N 1
ATOM 583 C CA . ASP A 1 73 ? -3.125 7.970 -0.197 1.00 97.31 73 ASP A CA 1
ATOM 584 C C . ASP A 1 73 ? -4.352 7.480 -0.983 1.00 97.31 73 ASP A C 1
ATOM 586 O O . ASP A 1 73 ? -4.482 7.761 -2.178 1.00 97.31 73 ASP A O 1
ATOM 590 N N . LEU A 1 74 ? -5.261 6.748 -0.326 1.00 98.25 74 LEU A N 1
ATOM 591 C CA . LEU A 1 74 ? -6.352 6.002 -0.956 1.00 98.25 74 LEU A CA 1
ATOM 592 C C . LEU A 1 74 ? -7.707 6.248 -0.275 1.00 98.25 74 LEU A C 1
ATOM 594 O O . LEU A 1 74 ? -7.809 6.433 0.939 1.00 98.25 74 LEU A O 1
ATOM 598 N N . MET A 1 75 ? -8.773 6.144 -1.063 1.00 97.75 75 MET A N 1
ATOM 599 C CA . MET A 1 75 ? -10.165 6.201 -0.621 1.00 97.75 75 MET A CA 1
ATOM 600 C C . MET A 1 75 ? -10.911 4.944 -1.065 1.00 97.75 75 MET A C 1
ATOM 602 O O . MET A 1 75 ? -10.890 4.581 -2.242 1.00 97.75 75 MET A O 1
ATOM 606 N N . VAL A 1 76 ? -11.613 4.294 -0.134 1.00 96.94 76 VAL A N 1
ATOM 607 C CA . VAL A 1 76 ? -12.462 3.126 -0.430 1.00 96.94 76 VAL A CA 1
ATOM 608 C C . VAL A 1 76 ? -13.904 3.385 -0.024 1.00 96.94 76 VAL A C 1
ATOM 610 O O . VAL A 1 76 ? -14.171 3.916 1.055 1.00 96.94 76 VAL A O 1
ATOM 613 N N . LYS A 1 77 ? -14.855 2.998 -0.879 1.00 93.94 77 LYS A N 1
ATOM 614 C CA . LYS A 1 77 ? -16.288 3.167 -0.612 1.00 93.94 77 LYS A CA 1
ATOM 615 C C . LYS A 1 77 ? -16.929 1.831 -0.256 1.00 93.94 77 LYS A C 1
ATOM 617 O O . LYS A 1 77 ? -17.056 0.950 -1.100 1.00 93.94 77 LYS A O 1
ATOM 622 N N . ILE A 1 78 ? -17.405 1.707 0.981 1.00 92.50 78 ILE A N 1
ATOM 623 C CA . ILE A 1 78 ? -18.095 0.514 1.484 1.00 92.50 78 ILE A CA 1
ATOM 624 C C . ILE A 1 78 ? -19.453 0.937 2.039 1.00 92.50 78 ILE A C 1
ATOM 626 O O . ILE A 1 78 ? -19.538 1.817 2.893 1.00 92.50 78 ILE A O 1
ATOM 630 N N . LYS A 1 79 ? -20.538 0.319 1.552 1.00 87.62 79 LYS A N 1
ATOM 631 C CA . LYS A 1 79 ? -21.924 0.602 1.990 1.00 87.62 79 LYS A CA 1
ATOM 632 C C . LYS A 1 79 ? -22.257 2.107 2.005 1.00 87.62 79 LYS A C 1
ATOM 634 O O . LYS A 1 79 ? -22.844 2.611 2.956 1.00 87.62 79 LYS A O 1
ATOM 639 N N . ASN A 1 80 ? -21.873 2.817 0.942 1.00 85.75 80 ASN A N 1
ATOM 640 C CA . ASN A 1 80 ? -22.066 4.264 0.755 1.00 85.75 80 ASN A CA 1
ATOM 641 C C . ASN A 1 80 ? -21.288 5.192 1.700 1.00 85.75 80 ASN A C 1
ATOM 643 O O . ASN A 1 80 ? -21.519 6.398 1.666 1.00 85.75 80 ASN A O 1
ATOM 647 N N . LYS A 1 81 ? -20.340 4.670 2.480 1.00 92.31 81 LYS A N 1
ATOM 648 C CA . LYS A 1 81 ? -19.405 5.476 3.262 1.00 92.31 81 LYS A CA 1
ATOM 649 C C . LYS A 1 81 ? -18.001 5.357 2.683 1.00 92.31 81 LYS A C 1
ATOM 651 O O . LYS A 1 81 ? -17.595 4.271 2.275 1.00 92.31 81 LYS A O 1
ATOM 656 N N . GLU A 1 82 ? -17.292 6.477 2.633 1.00 94.75 82 GLU A N 1
ATOM 657 C CA . GLU A 1 82 ? -15.878 6.505 2.273 1.00 94.75 82 GLU A CA 1
ATOM 658 C C . GLU A 1 82 ? -15.003 6.326 3.516 1.00 94.75 82 GLU A C 1
ATOM 660 O O . GLU A 1 82 ? -15.343 6.805 4.603 1.00 94.75 82 GLU A O 1
ATOM 665 N N . TYR A 1 83 ? -13.886 5.629 3.336 1.00 97.00 83 TYR A N 1
ATOM 666 C CA . TYR A 1 83 ? -12.871 5.393 4.354 1.00 97.00 83 TYR A CA 1
ATOM 667 C C . TYR A 1 83 ? -11.508 5.768 3.790 1.00 97.00 83 TYR A C 1
ATOM 669 O O . TYR A 1 83 ? -11.184 5.402 2.655 1.00 97.00 83 TYR A O 1
ATOM 677 N N . LYS A 1 84 ? -10.732 6.488 4.600 1.00 97.88 84 LYS A N 1
ATOM 678 C CA . LYS A 1 84 ? -9.382 6.936 4.258 1.00 97.88 84 LYS A CA 1
ATOM 679 C C . LYS A 1 84 ? -8.376 5.838 4.559 1.00 97.88 84 LYS A C 1
ATOM 681 O O . LYS A 1 84 ? -8.426 5.248 5.642 1.00 97.88 84 LYS A O 1
ATOM 686 N N . VAL A 1 85 ? -7.448 5.594 3.644 1.00 98.38 85 VAL A N 1
ATOM 687 C CA . VAL A 1 85 ? -6.402 4.582 3.805 1.00 98.38 85 VAL A CA 1
ATOM 688 C C . VAL A 1 85 ? -5.054 5.178 3.407 1.00 98.38 85 VAL A C 1
ATOM 690 O O . VAL A 1 85 ? -4.887 5.631 2.281 1.00 98.38 85 VAL A O 1
ATOM 693 N N . GLU A 1 86 ? -4.090 5.159 4.322 1.00 98.12 86 GLU A N 1
ATOM 694 C CA . GLU A 1 86 ? -2.683 5.412 3.999 1.00 98.12 86 GLU A CA 1
ATOM 695 C C . GLU A 1 86 ? -2.066 4.116 3.479 1.00 98.12 86 GLU A C 1
ATOM 697 O O . GLU A 1 86 ? -2.288 3.050 4.060 1.00 98.12 86 GLU A O 1
ATOM 702 N N . MET A 1 87 ? -1.245 4.191 2.438 1.00 97.75 87 MET A N 1
ATOM 703 C CA . MET A 1 87 ? -0.471 3.069 1.937 1.00 97.75 87 MET A CA 1
ATOM 704 C C . MET A 1 87 ? 1.021 3.240 2.248 1.00 97.75 87 MET A C 1
ATOM 706 O O . MET A 1 87 ? 1.632 4.289 2.066 1.00 97.75 87 MET A O 1
ATOM 710 N N . LYS A 1 88 ? 1.666 2.158 2.690 1.00 96.31 88 LYS A N 1
ATOM 711 C CA . LYS A 1 88 ? 3.130 2.088 2.783 1.00 96.31 88 LYS A CA 1
ATOM 712 C C . LYS A 1 88 ? 3.641 0.862 2.057 1.00 96.31 88 LYS A C 1
ATOM 714 O O . LYS A 1 88 ? 3.313 -0.267 2.416 1.00 96.31 88 LYS A O 1
ATOM 719 N N . TYR A 1 89 ? 4.487 1.078 1.053 1.00 95.12 89 TYR A N 1
ATOM 720 C CA . TYR A 1 89 ? 5.224 -0.011 0.429 1.00 95.12 89 TYR A CA 1
ATOM 721 C C . TYR A 1 89 ? 6.499 -0.319 1.216 1.00 95.12 89 TYR A C 1
ATOM 723 O O . TYR A 1 89 ? 7.370 0.538 1.371 1.00 95.12 89 TYR A O 1
ATOM 731 N N . MET A 1 90 ? 6.638 -1.565 1.659 1.00 93.25 90 MET A N 1
ATOM 732 C CA . MET A 1 90 ? 7.837 -2.051 2.329 1.00 93.25 90 MET A CA 1
ATOM 733 C C . MET A 1 90 ? 8.067 -3.526 1.992 1.00 93.25 90 MET A C 1
ATOM 735 O O . MET A 1 90 ? 7.320 -4.419 2.405 1.00 93.25 90 MET A O 1
ATOM 739 N N . GLU A 1 91 ? 9.133 -3.811 1.241 1.00 90.38 91 GLU A N 1
ATOM 740 C CA . GLU A 1 91 ? 9.476 -5.199 0.948 1.00 90.38 91 GLU A CA 1
ATOM 741 C C . GLU A 1 91 ? 9.891 -5.936 2.225 1.00 90.38 91 GLU A C 1
ATOM 743 O O . GLU A 1 91 ? 10.685 -5.456 3.031 1.00 90.38 91 GLU A O 1
ATOM 748 N N . GLY A 1 92 ? 9.353 -7.144 2.400 1.00 90.62 92 GLY A N 1
ATOM 749 C CA . GLY A 1 92 ? 9.687 -7.986 3.539 1.00 90.62 92 GLY A CA 1
ATOM 750 C C . GLY A 1 92 ? 9.053 -7.534 4.853 1.00 90.62 92 GLY A C 1
ATOM 751 O O . GLY A 1 92 ? 9.452 -8.061 5.890 1.00 90.62 92 GLY A O 1
ATOM 752 N N . ALA A 1 93 ? 8.077 -6.617 4.808 1.00 93.88 93 ALA A N 1
ATOM 753 C CA . ALA A 1 93 ? 7.304 -6.155 5.961 1.00 93.88 93 ALA A CA 1
ATOM 754 C C . ALA A 1 93 ? 6.693 -7.315 6.757 1.00 93.88 93 ALA A C 1
ATOM 756 O O . ALA A 1 93 ? 6.946 -7.451 7.951 1.00 93.88 93 ALA A O 1
ATOM 757 N N . TRP A 1 94 ? 5.944 -8.179 6.069 1.00 96.50 94 TRP A N 1
ATOM 758 C CA . TRP A 1 94 ? 5.176 -9.254 6.699 1.00 96.50 94 TRP A CA 1
ATOM 759 C C . TRP A 1 94 ? 5.829 -10.626 6.580 1.00 96.50 94 TRP A C 1
ATOM 761 O O . TRP A 1 94 ? 5.798 -11.410 7.518 1.00 96.50 94 TRP A O 1
ATOM 771 N N . TYR A 1 95 ? 6.461 -10.925 5.446 1.00 95.81 95 TYR A N 1
ATOM 772 C CA . TYR A 1 95 ? 7.038 -12.243 5.178 1.00 95.81 95 TYR A CA 1
ATOM 773 C C . TYR A 1 95 ? 8.534 -12.152 4.884 1.00 95.81 95 TYR A C 1
ATOM 775 O O . TYR A 1 95 ? 9.004 -11.208 4.247 1.00 95.81 95 TYR A O 1
ATOM 783 N N . THR A 1 96 ? 9.297 -13.157 5.313 1.00 92.38 96 THR A N 1
ATOM 784 C CA . THR A 1 96 ? 10.719 -13.283 4.967 1.00 92.38 96 THR A CA 1
ATOM 785 C C . THR A 1 96 ? 10.913 -13.471 3.460 1.00 92.38 96 THR A C 1
ATOM 787 O O . THR A 1 96 ? 10.048 -14.016 2.768 1.00 92.38 96 THR A O 1
ATOM 790 N N . ALA A 1 97 ? 12.088 -13.095 2.946 1.00 82.94 97 ALA A N 1
ATOM 791 C CA . ALA A 1 97 ? 12.493 -13.466 1.594 1.00 82.94 97 ALA A CA 1
ATOM 792 C C . ALA A 1 97 ? 12.614 -14.998 1.513 1.00 82.94 97 ALA A C 1
ATOM 794 O O . ALA A 1 97 ? 13.501 -15.605 2.113 1.00 82.94 97 ALA A O 1
ATOM 795 N N . GLY A 1 98 ? 11.663 -15.641 0.840 1.00 66.94 98 GLY A N 1
ATOM 796 C CA . GLY A 1 98 ? 11.605 -17.094 0.723 1.00 66.94 98 GLY A CA 1
ATOM 797 C C . GLY A 1 98 ? 12.515 -17.618 -0.380 1.00 66.94 98 GLY A C 1
ATOM 798 O O . GLY A 1 98 ? 11.997 -18.036 -1.402 1.00 66.94 98 GLY A O 1
ATOM 799 N N . GLY A 1 99 ? 13.841 -17.540 -0.200 1.00 69.06 99 GLY A N 1
ATOM 800 C CA . GLY A 1 99 ? 14.837 -18.001 -1.182 1.00 69.06 99 GLY A CA 1
ATOM 801 C C . GLY A 1 99 ? 14.688 -19.490 -1.539 1.00 69.06 99 GLY A C 1
ATOM 802 O O . GLY A 1 99 ? 13.827 -19.873 -2.316 1.00 69.06 99 GLY A O 1
ATOM 803 N N . LYS A 1 100 ? 15.515 -20.372 -0.961 1.00 60.12 100 LYS A N 1
ATOM 804 C CA . LYS A 1 100 ? 15.322 -21.838 -1.093 1.00 60.12 100 LYS A CA 1
ATOM 805 C C . LYS A 1 100 ? 14.220 -22.393 -0.176 1.00 60.12 100 LYS A C 1
ATOM 807 O O . LYS A 1 100 ? 13.893 -23.571 -0.245 1.00 60.12 100 LYS A O 1
ATOM 812 N N . SER A 1 101 ? 13.692 -21.568 0.726 1.00 70.94 101 SER A N 1
ATOM 813 C CA . SER A 1 101 ? 12.680 -21.949 1.715 1.00 70.94 101 SER A CA 1
ATOM 814 C C . SER A 1 101 ? 11.402 -21.151 1.500 1.00 70.94 101 SER A C 1
ATOM 816 O O . SER A 1 101 ? 11.450 -20.024 1.018 1.00 70.94 101 SER A O 1
ATOM 818 N N . LYS A 1 102 ? 10.250 -21.726 1.866 1.00 82.94 102 LYS A N 1
ATOM 819 C CA . LYS A 1 102 ? 8.964 -21.026 1.768 1.00 82.94 102 LYS A CA 1
ATOM 820 C C . LYS A 1 102 ? 9.001 -19.726 2.595 1.00 82.94 102 LYS A C 1
ATOM 822 O O . LYS A 1 102 ? 9.567 -19.744 3.694 1.00 82.94 102 LYS A O 1
ATOM 827 N N . PRO A 1 103 ? 8.416 -18.615 2.104 1.00 90.31 103 PRO A N 1
ATOM 828 C CA . PRO A 1 103 ? 8.278 -17.391 2.889 1.00 90.31 103 PRO A CA 1
ATOM 829 C C . PRO A 1 103 ? 7.615 -17.683 4.237 1.00 90.31 103 PRO A C 1
ATOM 831 O O . PRO A 1 103 ? 6.610 -18.391 4.296 1.00 90.31 103 PRO A O 1
ATOM 834 N N . ARG A 1 104 ? 8.177 -17.143 5.320 1.00 93.62 104 ARG A N 1
ATOM 835 C CA . ARG A 1 104 ? 7.642 -17.290 6.677 1.00 93.62 104 ARG A CA 1
ATOM 836 C C . ARG A 1 104 ? 7.086 -15.964 7.159 1.00 93.62 104 ARG A C 1
ATOM 838 O O . ARG A 1 104 ? 7.698 -14.927 6.909 1.00 93.62 104 ARG A O 1
ATOM 845 N N . LEU A 1 105 ? 5.941 -16.017 7.832 1.00 96.56 105 LEU A N 1
ATOM 846 C CA . LEU A 1 105 ? 5.362 -14.856 8.496 1.00 96.56 105 LEU A CA 1
ATOM 847 C C . LEU A 1 105 ? 6.338 -14.367 9.576 1.00 96.56 105 LEU A C 1
ATOM 849 O O . LEU A 1 105 ? 6.901 -15.170 10.322 1.00 96.56 105 LEU A O 1
ATOM 853 N N . ARG A 1 106 ? 6.584 -13.062 9.616 1.00 95.94 106 ARG A N 1
ATOM 854 C CA . ARG A 1 106 ? 7.335 -12.409 10.686 1.00 95.94 106 ARG A CA 1
ATOM 855 C C . ARG A 1 106 ? 6.408 -12.189 11.873 1.00 95.94 106 ARG A C 1
ATOM 857 O O . ARG A 1 106 ? 5.215 -12.025 11.698 1.00 95.94 106 ARG A O 1
ATOM 864 N N . ASN A 1 107 ? 6.968 -12.099 13.073 1.00 96.81 107 ASN A N 1
ATOM 865 C CA . ASN A 1 107 ? 6.163 -11.764 14.251 1.00 96.81 107 ASN A CA 1
ATOM 866 C C . ASN A 1 107 ? 5.680 -10.304 14.222 1.00 96.81 107 ASN A C 1
ATOM 868 O O . ASN A 1 107 ? 4.707 -9.967 14.884 1.00 96.81 107 ASN A O 1
ATOM 872 N N . GLN A 1 108 ? 6.385 -9.433 13.497 1.00 96.19 108 GLN A N 1
ATOM 873 C CA . GLN A 1 108 ? 6.083 -8.008 13.403 1.00 96.19 108 GLN A CA 1
ATOM 874 C C . GLN A 1 108 ? 6.711 -7.379 12.155 1.00 96.19 108 GLN A C 1
ATOM 876 O O . GLN A 1 108 ? 7.787 -7.805 11.712 1.00 96.19 108 GLN A O 1
ATOM 881 N N . CYS A 1 109 ? 6.063 -6.332 11.649 1.00 95.75 109 CYS A N 1
ATOM 882 C CA . CYS A 1 109 ? 6.625 -5.373 10.708 1.00 95.75 109 CYS A CA 1
ATOM 883 C C . CYS A 1 109 ? 7.247 -4.215 11.497 1.00 95.75 109 CYS A C 1
ATOM 885 O O . CYS A 1 109 ? 6.567 -3.600 12.310 1.00 95.75 109 CYS A O 1
ATOM 887 N N . LYS A 1 110 ? 8.533 -3.925 11.295 1.00 94.31 110 LYS A N 1
ATOM 888 C CA . LYS A 1 110 ? 9.266 -2.915 12.075 1.00 94.31 110 LYS A CA 1
ATOM 889 C C . LYS A 1 110 ? 9.631 -1.708 11.236 1.00 94.31 110 LYS A C 1
ATOM 891 O O . LYS A 1 110 ? 9.950 -1.867 10.060 1.00 94.31 110 LYS A O 1
ATOM 896 N N . GLY A 1 111 ? 9.725 -0.546 11.868 1.00 91.75 111 GLY A N 1
ATOM 897 C CA . GLY A 1 111 ? 10.367 0.621 11.275 1.00 91.75 111 GLY A CA 1
ATOM 898 C C . GLY A 1 111 ? 9.529 1.339 10.227 1.00 91.75 111 GLY A C 1
ATOM 899 O O . GLY A 1 111 ? 10.098 1.997 9.356 1.00 91.75 111 GLY A O 1
ATOM 900 N N . ILE A 1 112 ? 8.199 1.223 10.276 1.00 93.81 112 ILE A N 1
ATOM 901 C CA . ILE A 1 112 ? 7.343 1.960 9.345 1.00 93.81 112 ILE A CA 1
ATOM 902 C C . ILE A 1 112 ? 7.324 3.422 9.780 1.00 93.81 112 ILE A C 1
ATOM 904 O O . ILE A 1 112 ? 6.805 3.751 10.843 1.00 93.81 112 ILE A O 1
ATOM 908 N N . ILE A 1 113 ? 7.858 4.309 8.946 1.00 91.81 113 ILE A N 1
ATOM 909 C CA . ILE A 1 113 ? 7.728 5.752 9.149 1.00 91.81 113 ILE A CA 1
ATOM 910 C C . ILE A 1 113 ? 6.351 6.189 8.647 1.00 91.81 113 ILE A C 1
ATOM 912 O O . ILE A 1 113 ? 6.086 6.160 7.444 1.00 91.81 113 ILE A O 1
ATOM 916 N N . LEU A 1 114 ? 5.473 6.575 9.572 1.00 91.06 114 LEU A N 1
ATOM 917 C CA . LEU A 1 114 ? 4.105 7.003 9.269 1.00 91.06 114 LEU A CA 1
ATOM 918 C C . LEU A 1 114 ? 4.063 8.456 8.810 1.00 91.06 114 LEU A C 1
ATOM 920 O O . LEU A 1 114 ? 3.331 8.795 7.888 1.00 91.06 114 LEU A O 1
ATOM 924 N N . MET A 1 115 ?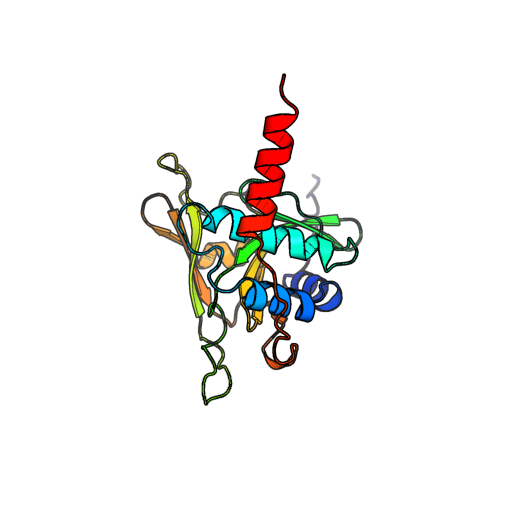 4.862 9.303 9.456 1.00 84.94 115 MET A N 1
ATOM 925 C CA . MET A 1 115 ? 4.937 10.731 9.181 1.00 84.94 115 MET A CA 1
ATOM 926 C C . MET A 1 115 ? 6.362 11.226 9.394 1.00 84.94 115 MET A C 1
ATOM 928 O O . MET A 1 115 ? 7.041 10.798 10.330 1.00 84.94 115 MET A O 1
ATOM 932 N N . ASN A 1 116 ? 6.793 12.154 8.544 1.00 75.38 116 ASN A N 1
ATOM 933 C CA . ASN A 1 116 ? 8.017 12.926 8.710 1.00 75.38 116 ASN A CA 1
ATOM 934 C C . ASN A 1 116 ? 7.697 14.381 8.365 1.00 75.38 116 ASN A C 1
ATOM 936 O O . ASN A 1 116 ? 7.368 14.699 7.225 1.00 75.38 116 ASN A O 1
ATOM 940 N N . SER A 1 117 ? 7.787 15.243 9.362 1.00 66.25 117 SER A N 1
ATOM 941 C CA . SER A 1 117 ? 7.348 16.639 9.307 1.00 66.25 117 SER A CA 1
ATOM 942 C C . SER A 1 117 ? 8.430 17.622 8.866 1.00 66.25 117 SER A C 1
ATOM 944 O O . SER A 1 117 ? 8.21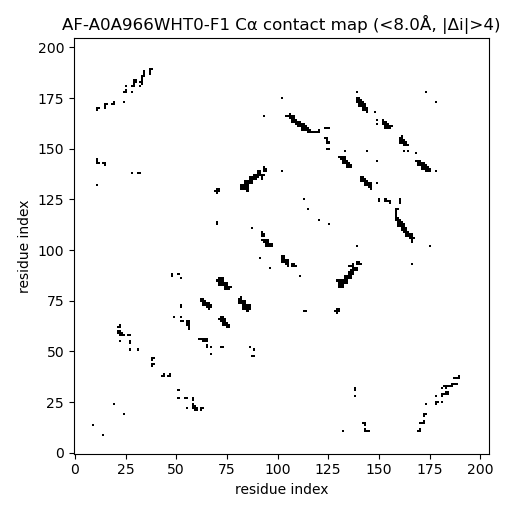1 18.833 8.920 1.00 66.25 117 SER A O 1
ATOM 946 N N . LYS A 1 118 ? 9.608 17.141 8.449 1.00 68.94 118 LYS A N 1
ATOM 947 C CA . LYS A 1 118 ? 10.715 17.980 7.959 1.00 68.94 118 LYS A CA 1
ATOM 948 C C . LYS A 1 118 ? 11.066 19.145 8.908 1.00 68.94 118 LYS A C 1
ATOM 950 O O . LYS A 1 118 ? 11.340 20.253 8.459 1.00 68.94 118 LYS A O 1
ATOM 955 N N . GLY A 1 119 ? 11.051 18.895 10.215 1.00 64.06 119 GLY A N 1
ATOM 956 C CA . GLY A 1 119 ? 11.372 19.852 11.278 1.00 64.06 119 GLY A CA 1
ATOM 957 C C . GLY A 1 119 ? 10.171 20.573 11.890 1.00 64.06 119 GLY A C 1
ATOM 958 O O . GLY A 1 119 ? 10.364 21.470 12.707 1.00 64.06 119 GLY A O 1
ATOM 959 N N . THR A 1 120 ? 8.943 20.208 11.511 1.00 66.00 120 THR A N 1
ATOM 960 C CA . THR A 1 120 ? 7.715 20.837 12.024 1.00 66.00 120 THR A CA 1
ATOM 961 C C . THR A 1 120 ? 6.890 19.926 12.936 1.00 66.00 120 THR A C 1
ATOM 963 O O . THR A 1 120 ? 5.752 20.284 13.250 1.00 66.00 120 THR A O 1
ATOM 966 N N . ASN A 1 121 ? 7.408 18.766 13.389 1.00 64.25 121 ASN A N 1
ATOM 967 C CA . ASN A 1 121 ? 6.562 17.834 14.142 1.00 64.25 121 ASN A CA 1
ATOM 968 C C . ASN A 1 121 ? 6.181 18.428 15.486 1.00 64.25 121 ASN A C 1
ATOM 970 O O . ASN A 1 121 ? 6.965 18.452 16.437 1.00 64.25 121 ASN A O 1
ATOM 974 N N . THR A 1 122 ? 4.925 18.825 15.582 1.00 64.88 122 THR A N 1
ATOM 975 C CA . THR A 1 122 ? 4.282 19.144 16.852 1.00 64.88 122 THR A CA 1
ATOM 976 C C . THR A 1 122 ? 3.531 17.935 17.406 1.00 64.88 122 THR A C 1
ATOM 978 O O . THR A 1 122 ? 3.117 17.947 18.565 1.00 64.88 122 THR A O 1
ATOM 981 N N . HIS A 1 123 ? 3.380 16.861 16.621 1.00 68.19 123 HIS A N 1
ATOM 982 C CA . HIS A 1 123 ? 2.572 15.715 17.005 1.00 68.19 123 HIS A CA 1
ATOM 983 C C . HIS A 1 123 ? 3.376 14.712 17.839 1.00 68.19 123 HIS A C 1
ATOM 985 O O . HIS A 1 123 ? 4.424 14.208 17.440 1.00 68.19 123 HIS A O 1
ATOM 991 N N . ALA A 1 124 ? 2.856 14.396 19.026 1.00 73.06 124 ALA A N 1
ATOM 992 C CA . ALA A 1 124 ? 3.388 13.329 19.873 1.00 73.06 124 ALA A CA 1
ATOM 993 C C . ALA A 1 124 ? 2.910 11.931 19.435 1.00 73.06 124 ALA A C 1
ATOM 995 O O . ALA A 1 124 ? 3.516 10.931 19.809 1.00 73.06 124 ALA A O 1
ATOM 996 N N . THR A 1 125 ? 1.816 11.866 18.670 1.00 81.06 125 THR A N 1
ATOM 997 C CA . THR A 1 125 ? 1.152 10.635 18.211 1.00 81.06 125 THR A CA 1
ATOM 998 C C . THR A 1 125 ? 0.527 10.859 16.834 1.00 81.06 125 THR A C 1
ATOM 1000 O O . THR A 1 125 ? 0.474 11.994 16.363 1.00 81.06 125 THR A O 1
ATOM 1003 N N . VAL A 1 126 ? 0.042 9.794 16.188 1.00 85.81 126 VAL A N 1
ATOM 1004 C CA . VAL A 1 126 ? -0.664 9.890 14.898 1.00 85.81 126 VAL A CA 1
ATOM 1005 C C . VAL A 1 126 ? -1.855 10.861 15.022 1.00 85.81 126 VAL A C 1
ATOM 1007 O O . VAL A 1 126 ? -2.731 10.626 15.865 1.00 85.81 126 VAL A O 1
ATOM 1010 N N . PRO A 1 127 ? -1.919 11.941 14.222 1.00 87.38 127 PRO A N 1
ATOM 1011 C CA . PRO A 1 127 ? -2.974 12.940 14.323 1.00 87.38 127 PRO A CA 1
ATOM 1012 C C . PRO A 1 127 ? -4.313 12.387 13.832 1.00 87.38 127 PRO A C 1
ATOM 1014 O O . PRO A 1 127 ? -4.387 11.394 13.108 1.00 87.38 127 PRO A O 1
ATOM 1017 N N . ASP A 1 128 ? -5.403 13.053 14.205 1.00 87.06 128 ASP A N 1
ATOM 1018 C CA . ASP A 1 128 ? -6.741 12.617 13.798 1.00 87.06 128 ASP A CA 1
ATOM 1019 C C . ASP A 1 128 ? -6.994 12.791 12.297 1.00 87.06 128 ASP A C 1
ATOM 1021 O O . ASP A 1 128 ? -7.813 12.055 11.743 1.00 87.06 128 ASP A O 1
ATOM 1025 N N . THR A 1 129 ? -6.245 13.688 11.647 1.00 89.19 129 THR A N 1
ATOM 1026 C CA . THR A 1 129 ? -6.236 13.910 10.193 1.00 89.19 129 THR A CA 1
ATOM 1027 C C . THR A 1 129 ? -5.666 12.738 9.400 1.00 89.19 129 THR A C 1
ATOM 1029 O O . THR A 1 129 ? -5.995 12.609 8.224 1.00 89.19 129 THR A O 1
ATOM 1032 N N . TYR A 1 130 ? -4.866 11.875 10.033 1.00 93.81 130 TYR A N 1
ATOM 1033 C CA . TYR A 1 130 ? -4.346 10.662 9.410 1.00 93.81 130 TYR A CA 1
ATOM 1034 C C . TYR A 1 130 ? -5.482 9.712 9.018 1.00 93.81 130 TYR A C 1
ATOM 1036 O O . TYR A 1 130 ? -6.542 9.701 9.657 1.00 93.81 130 TYR A O 1
ATOM 1044 N N . ALA A 1 131 ? -5.245 8.882 8.008 1.00 97.00 131 ALA A N 1
ATOM 1045 C CA . ALA A 1 131 ? -6.188 7.900 7.496 1.00 97.00 131 ALA A CA 1
ATOM 1046 C C . ALA A 1 131 ? -6.844 7.023 8.580 1.00 97.00 131 ALA A C 1
ATOM 1048 O O . ALA A 1 131 ? -6.303 6.807 9.668 1.00 97.00 131 ALA A O 1
ATOM 1049 N N . ASP A 1 132 ? -8.038 6.506 8.281 1.00 97.56 132 ASP A N 1
ATOM 1050 C CA . ASP A 1 132 ? -8.766 5.598 9.173 1.00 97.56 132 ASP A CA 1
ATOM 1051 C C . ASP A 1 132 ? -8.039 4.254 9.316 1.00 97.56 132 ASP A C 1
ATOM 1053 O O . ASP A 1 132 ? -8.099 3.625 10.376 1.00 97.56 132 ASP A O 1
ATOM 1057 N N . PHE A 1 133 ? -7.326 3.848 8.263 1.00 98.25 133 PHE A N 1
ATOM 1058 C CA . PHE A 1 133 ? -6.565 2.608 8.186 1.00 98.25 133 PHE A CA 1
ATOM 1059 C C . PHE A 1 133 ? -5.182 2.840 7.571 1.00 98.25 133 PHE A C 1
ATOM 1061 O O . PHE A 1 133 ? -4.997 3.733 6.745 1.00 98.25 133 PHE A O 1
ATOM 1068 N N . LEU A 1 134 ? -4.227 1.986 7.931 1.00 98.38 134 LEU A N 1
ATOM 1069 C CA . LEU A 1 134 ? -2.932 1.860 7.267 1.00 98.38 134 LEU A CA 1
ATOM 1070 C C . LEU A 1 134 ? -2.881 0.514 6.538 1.00 98.38 134 LEU A C 1
ATOM 1072 O O . LEU A 1 134 ? -3.081 -0.537 7.145 1.00 98.38 134 LEU A O 1
ATOM 1076 N N . LEU A 1 135 ? -2.573 0.552 5.247 1.00 98.62 135 LEU A N 1
ATOM 1077 C CA . LEU A 1 135 ? -2.312 -0.601 4.397 1.00 98.62 135 LEU A CA 1
ATOM 1078 C C . LEU A 1 135 ? -0.801 -0.717 4.161 1.00 98.62 135 LEU A C 1
ATOM 1080 O O . LEU A 1 135 ? -0.199 0.105 3.470 1.00 98.62 135 LEU A O 1
ATOM 1084 N N . VAL A 1 136 ? -0.175 -1.763 4.696 1.00 98.31 136 VAL A N 1
ATOM 1085 C CA . VAL A 1 136 ? 1.250 -2.034 4.454 1.00 98.31 136 VAL A CA 1
ATOM 1086 C C . VAL A 1 136 ? 1.372 -3.121 3.403 1.00 98.31 136 VAL A C 1
ATOM 1088 O O . VAL A 1 136 ? 0.926 -4.252 3.615 1.00 98.31 136 VAL A O 1
ATOM 1091 N N . VAL A 1 137 ? 2.009 -2.789 2.285 1.00 97.62 137 VAL A N 1
ATOM 1092 C CA . VAL A 1 137 ? 2.088 -3.633 1.092 1.00 97.62 137 VAL A CA 1
ATOM 1093 C C . VAL A 1 137 ? 3.529 -4.047 0.826 1.00 97.62 137 VAL A C 1
ATOM 1095 O O . VAL A 1 137 ? 4.447 -3.230 0.842 1.00 97.62 137 VAL A O 1
ATOM 1098 N N . GLY A 1 138 ? 3.733 -5.320 0.511 1.00 94.75 138 GLY A N 1
ATOM 1099 C CA . GLY A 1 138 ? 4.983 -5.826 -0.043 1.00 94.75 138 GLY A CA 1
ATOM 1100 C C . GLY A 1 138 ? 4.726 -6.920 -1.076 1.00 94.75 138 GLY A C 1
ATOM 1101 O O . GLY A 1 138 ? 3.597 -7.343 -1.292 1.00 94.75 138 GLY A O 1
ATOM 1102 N N . LEU A 1 139 ? 5.792 -7.439 -1.688 1.00 92.75 139 LEU A N 1
ATOM 1103 C CA . LEU A 1 139 ? 5.697 -8.448 -2.759 1.00 92.75 139 LEU A CA 1
ATOM 1104 C C . LEU A 1 139 ? 5.048 -9.775 -2.336 1.00 92.75 139 LEU A C 1
ATOM 1106 O O . LEU A 1 139 ? 4.614 -10.556 -3.174 1.00 92.75 139 LEU A O 1
ATOM 1110 N N . ARG A 1 140 ? 5.052 -10.072 -1.035 1.00 93.81 140 ARG A N 1
ATOM 1111 C CA . ARG A 1 140 ? 4.676 -11.384 -0.485 1.00 93.81 140 ARG A CA 1
ATOM 1112 C C . ARG A 1 140 ? 3.460 -11.317 0.432 1.00 93.81 140 ARG A C 1
ATOM 1114 O O . ARG A 1 140 ? 3.082 -12.329 1.005 1.00 93.81 140 ARG A O 1
ATOM 1121 N N . GLY A 1 141 ? 2.879 -10.140 0.605 1.00 96.19 141 GLY A N 1
ATOM 1122 C CA . GLY A 1 141 ? 1.701 -9.963 1.432 1.00 96.19 141 GLY A CA 1
ATOM 1123 C C . GLY A 1 141 ? 1.382 -8.497 1.640 1.00 96.19 141 GLY A C 1
ATOM 1124 O O . GLY A 1 141 ? 2.271 -7.640 1.589 1.00 96.19 141 GLY A O 1
ATOM 1125 N N . ALA A 1 142 ? 0.115 -8.243 1.924 1.00 98.25 142 ALA A N 1
ATOM 1126 C CA . ALA A 1 142 ? -0.368 -6.962 2.397 1.00 98.25 142 ALA A CA 1
ATOM 1127 C C . ALA A 1 142 ? -1.311 -7.184 3.574 1.00 98.25 142 ALA A C 1
ATOM 1129 O O . ALA A 1 142 ? -2.011 -8.198 3.627 1.00 98.25 142 ALA A O 1
ATOM 1130 N N . ALA A 1 143 ? -1.317 -6.242 4.508 1.00 98.56 143 ALA A N 1
ATOM 1131 C CA . ALA A 1 143 ? -2.187 -6.283 5.671 1.00 98.56 143 ALA A CA 1
ATOM 1132 C C . ALA A 1 143 ? -2.646 -4.876 6.048 1.00 98.56 143 ALA A C 1
ATOM 1134 O O . ALA A 1 143 ? -1.956 -3.890 5.765 1.00 98.56 143 ALA A O 1
ATOM 1135 N N . VAL A 1 144 ? -3.820 -4.813 6.667 1.00 98.62 144 VAL A N 1
ATOM 1136 C CA . VAL A 1 144 ? -4.473 -3.581 7.103 1.00 98.62 144 VAL A CA 1
ATOM 1137 C C . VAL A 1 144 ? -4.471 -3.518 8.623 1.00 98.62 144 VAL A C 1
ATOM 1139 O O . VAL A 1 144 ? -4.711 -4.527 9.285 1.00 98.62 144 VAL A O 1
ATOM 1142 N N . ILE A 1 145 ? -4.244 -2.318 9.154 1.00 98.38 145 ILE A N 1
ATOM 1143 C CA . ILE A 1 145 ? -4.436 -1.987 10.565 1.00 98.38 145 ILE A CA 1
ATOM 1144 C C . ILE A 1 145 ? -5.333 -0.752 10.721 1.00 98.38 145 ILE A C 1
ATOM 1146 O O . ILE A 1 145 ? -5.175 0.218 9.976 1.00 98.38 145 ILE A O 1
ATOM 1150 N N . ASP A 1 146 ? -6.277 -0.759 11.663 1.00 97.81 146 ASP A N 1
ATOM 1151 C CA . ASP A 1 146 ? -7.074 0.431 11.992 1.00 97.81 146 ASP A CA 1
ATOM 1152 C C . ASP A 1 146 ? -6.269 1.455 12.810 1.00 97.81 146 ASP A C 1
ATOM 1154 O O . ASP A 1 146 ? -5.375 1.106 13.583 1.00 97.81 146 ASP A O 1
ATOM 1158 N N . LYS A 1 147 ? -6.575 2.748 12.649 1.00 96.44 147 LYS A N 1
ATOM 1159 C CA . LYS A 1 147 ? -5.858 3.840 13.329 1.00 96.44 147 LYS A CA 1
ATOM 1160 C C . LYS A 1 147 ? -5.855 3.711 14.867 1.00 96.44 147 LYS A C 1
ATOM 1162 O O . LYS A 1 147 ? -4.785 3.905 15.451 1.00 96.44 147 LYS A O 1
ATOM 1167 N N . PRO A 1 148 ? -6.979 3.419 15.556 1.00 95.50 148 PRO A N 1
ATOM 1168 C CA . PRO A 1 148 ? -6.971 3.163 17.000 1.00 95.50 148 PRO A CA 1
ATOM 1169 C C . PRO A 1 148 ? -5.991 2.070 17.448 1.00 95.50 148 PRO A C 1
ATOM 1171 O O . PRO A 1 148 ? -5.270 2.273 18.428 1.00 95.50 148 PRO A O 1
ATOM 1174 N N . THR A 1 149 ? -5.933 0.945 16.734 1.00 96.62 149 THR A N 1
ATOM 1175 C CA . THR A 1 149 ? -4.986 -0.145 17.006 1.00 96.62 149 THR A CA 1
ATOM 1176 C C . THR A 1 149 ? -3.556 0.283 16.674 1.00 96.62 149 THR A C 1
ATOM 1178 O O . THR A 1 149 ? -2.667 0.144 17.511 1.00 96.62 149 THR A O 1
ATOM 1181 N N . LEU A 1 150 ? -3.332 0.918 15.517 1.00 96.44 150 LEU A N 1
ATOM 1182 C CA . LEU A 1 150 ? -2.025 1.430 15.085 1.00 96.44 150 LEU A CA 1
ATOM 1183 C C . LEU A 1 150 ? -1.382 2.344 16.132 1.00 96.44 150 LEU A C 1
ATOM 1185 O O . LEU A 1 150 ? -0.205 2.170 16.438 1.00 96.44 150 LEU A O 1
ATOM 1189 N N . LYS A 1 151 ? -2.144 3.285 16.712 1.00 94.75 151 LYS A N 1
ATOM 1190 C CA . LYS A 1 151 ? -1.643 4.251 17.711 1.00 94.75 151 LYS A CA 1
ATOM 1191 C C . LYS A 1 151 ? -0.937 3.573 18.895 1.00 94.75 151 LYS A C 1
ATOM 1193 O O . LYS A 1 151 ? 0.017 4.144 19.421 1.00 94.75 151 LYS A O 1
ATOM 1198 N N . GLN A 1 152 ? -1.345 2.359 19.273 1.00 95.81 152 GLN A N 1
ATOM 1199 C CA . GLN A 1 152 ? -0.762 1.593 20.388 1.00 95.81 152 GLN A CA 1
ATOM 1200 C C . GLN A 1 152 ? 0.660 1.091 20.099 1.00 95.81 152 GLN A C 1
ATOM 1202 O O . GLN A 1 152 ? 1.412 0.795 21.024 1.00 95.81 152 GLN A O 1
ATOM 1207 N N . TYR A 1 153 ? 1.034 1.032 18.822 1.00 96.00 153 TYR A N 1
ATOM 1208 C CA . TYR A 1 153 ? 2.313 0.516 18.335 1.00 96.00 153 TYR A CA 1
ATOM 1209 C C . TYR A 1 153 ? 3.217 1.613 17.768 1.00 96.00 153 TYR A C 1
ATOM 1211 O O . TYR A 1 153 ? 4.207 1.321 17.094 1.00 96.00 153 TYR A O 1
ATOM 1219 N N . THR A 1 154 ? 2.875 2.882 18.018 1.00 94.19 154 THR A N 1
ATOM 1220 C CA . THR A 1 154 ? 3.661 4.024 17.549 1.00 94.19 154 THR A CA 1
ATOM 1221 C C . THR A 1 154 ? 4.602 4.562 18.609 1.00 94.19 154 THR A C 1
ATOM 1223 O O . THR A 1 154 ? 4.276 4.629 19.792 1.00 94.19 154 THR A O 1
ATOM 1226 N N . THR A 1 155 ? 5.778 4.991 18.167 1.00 91.38 155 THR A N 1
ATOM 1227 C CA . THR A 1 155 ? 6.758 5.691 18.992 1.00 91.38 155 THR A CA 1
ATOM 1228 C C . THR A 1 155 ? 7.255 6.933 18.265 1.00 91.38 155 THR A C 1
ATOM 1230 O O . THR A 1 155 ? 7.314 6.990 17.032 1.00 91.38 155 THR A O 1
ATOM 1233 N N . LYS A 1 156 ? 7.608 7.962 19.037 1.00 88.44 156 LYS A N 1
ATOM 1234 C CA . LYS A 1 156 ? 8.282 9.140 18.497 1.00 88.44 156 LYS A CA 1
ATOM 1235 C C . LYS A 1 156 ? 9.738 8.785 18.209 1.00 88.44 156 LYS A C 1
ATOM 1237 O O . LYS A 1 156 ? 10.449 8.325 19.099 1.00 88.44 156 LYS A O 1
ATOM 1242 N N . HIS A 1 157 ? 10.188 9.048 16.990 1.00 84.44 157 HIS A N 1
ATOM 1243 C CA . HIS A 1 157 ? 11.554 8.800 16.549 1.00 84.44 157 HIS A CA 1
ATOM 1244 C C . HIS A 1 157 ? 12.116 10.065 15.889 1.00 84.44 157 HIS A C 1
ATOM 1246 O O . HIS A 1 157 ? 11.972 10.299 14.687 1.00 84.44 157 HIS A O 1
ATOM 1252 N N . GLY A 1 158 ? 12.709 10.934 16.714 1.00 83.62 158 GLY A N 1
ATOM 1253 C CA . GLY A 1 158 ? 13.146 12.265 16.293 1.00 83.62 158 GLY A CA 1
ATOM 1254 C C . GLY A 1 158 ? 11.969 13.122 15.818 1.00 83.62 158 GLY A C 1
ATOM 1255 O O . GLY A 1 158 ? 11.030 13.367 16.577 1.00 83.62 158 GLY A O 1
ATOM 1256 N N . ASP A 1 159 ? 12.027 13.550 14.557 1.00 82.19 159 ASP A N 1
ATOM 1257 C CA . ASP A 1 159 ? 10.977 14.316 13.867 1.00 82.19 159 ASP A CA 1
ATOM 1258 C C . ASP A 1 159 ? 9.936 13.418 13.167 1.00 82.19 159 ASP A C 1
ATOM 1260 O O . ASP A 1 159 ? 9.065 13.889 12.439 1.00 82.19 159 ASP A O 1
ATOM 1264 N N . SER A 1 160 ? 10.018 12.102 13.365 1.00 86.25 160 SER A N 1
ATOM 1265 C CA . SER A 1 160 ? 9.113 11.137 12.748 1.00 86.25 160 SER A CA 1
ATOM 1266 C C . SER A 1 160 ? 8.266 10.392 13.770 1.00 86.25 160 SER A C 1
ATOM 1268 O O . SER A 1 160 ? 8.643 10.242 14.935 1.00 86.25 160 SER A O 1
ATOM 1270 N N . ILE A 1 161 ? 7.116 9.904 13.313 1.00 90.56 161 ILE A N 1
ATOM 1271 C CA . ILE A 1 161 ? 6.332 8.902 14.035 1.00 90.56 161 ILE A CA 1
ATOM 1272 C C . ILE A 1 161 ? 6.605 7.564 13.357 1.00 90.56 161 ILE A C 1
ATOM 1274 O O . ILE A 1 161 ? 6.353 7.412 12.158 1.00 90.56 161 ILE A O 1
ATOM 1278 N N . GLN A 1 162 ? 7.132 6.614 14.122 1.00 93.38 162 GLN A N 1
ATOM 1279 C CA . GLN A 1 162 ? 7.453 5.268 13.661 1.00 93.38 162 GLN A CA 1
ATOM 1280 C C . GLN A 1 162 ? 6.482 4.253 14.268 1.00 93.38 162 GLN A C 1
ATOM 1282 O O . GLN A 1 162 ? 6.048 4.428 15.405 1.00 93.38 162 GLN A O 1
ATOM 1287 N N . ALA A 1 163 ? 6.174 3.180 13.539 1.00 95.31 163 ALA A N 1
ATOM 1288 C CA . ALA A 1 163 ? 5.397 2.047 14.027 1.00 95.31 163 ALA A CA 1
ATOM 1289 C C . ALA A 1 163 ? 6.149 0.715 13.891 1.00 95.31 163 ALA A C 1
ATOM 1291 O O . ALA A 1 163 ? 6.748 0.435 12.846 1.00 95.31 163 ALA A O 1
ATOM 1292 N N . ASP A 1 164 ? 6.038 -0.111 14.933 1.00 96.75 164 ASP A N 1
ATOM 1293 C CA . ASP A 1 164 ? 6.464 -1.513 14.960 1.00 96.75 164 ASP A CA 1
ATOM 1294 C C . ASP A 1 164 ? 5.227 -2.382 15.246 1.00 96.75 164 ASP A C 1
ATOM 1296 O O . ASP A 1 164 ? 4.762 -2.466 16.378 1.00 96.75 164 ASP A O 1
ATOM 1300 N N . ILE A 1 165 ? 4.658 -2.991 14.205 1.00 97.94 165 ILE A N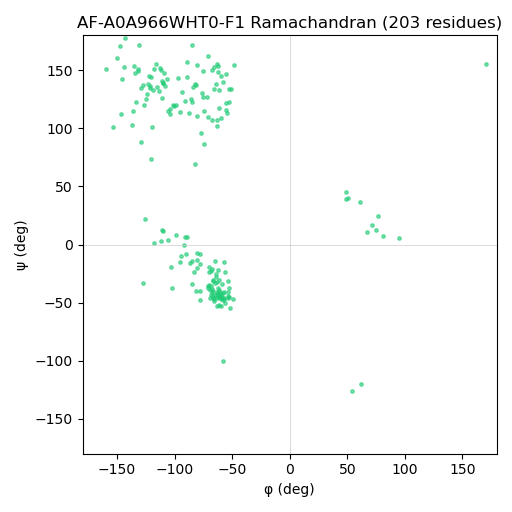 1
ATOM 1301 C CA . ILE A 1 165 ? 3.310 -3.570 14.209 1.00 97.94 165 ILE A CA 1
ATOM 1302 C C . ILE A 1 165 ? 3.380 -5.103 14.296 1.00 97.94 165 ILE A C 1
ATOM 1304 O O . ILE A 1 165 ? 3.885 -5.737 13.359 1.00 97.94 165 ILE A O 1
ATOM 1308 N N . PRO A 1 166 ? 2.860 -5.728 15.367 1.00 98.25 166 PRO A N 1
ATOM 1309 C CA . PRO A 1 166 ? 2.722 -7.179 15.463 1.00 98.25 166 PRO A CA 1
ATOM 1310 C C . PRO A 1 166 ? 1.838 -7.767 14.357 1.00 98.25 166 PRO A C 1
ATOM 1312 O O . PRO A 1 166 ? 0.885 -7.148 13.896 1.00 98.25 166 PRO A O 1
ATOM 1315 N N . SER A 1 167 ? 2.158 -8.971 13.886 1.00 97.75 167 SER A N 1
ATOM 1316 C CA . SER A 1 167 ? 1.407 -9.604 12.788 1.00 97.75 167 SER A CA 1
ATOM 1317 C C . SER A 1 167 ? 0.100 -10.276 13.218 1.00 97.75 167 SER A C 1
ATOM 1319 O O . SER A 1 167 ? -0.655 -10.719 12.361 1.00 97.75 167 SER A O 1
ATOM 1321 N N . ASP A 1 168 ? -0.168 -10.359 14.518 1.00 98.00 168 ASP A N 1
ATOM 1322 C CA . ASP A 1 168 ? -1.395 -10.899 15.113 1.00 98.00 168 ASP A CA 1
ATOM 1323 C C . ASP A 1 168 ? -2.493 -9.843 15.326 1.00 98.00 168 ASP A C 1
ATOM 1325 O O . ASP A 1 168 ? -3.623 -10.204 15.642 1.00 98.00 168 ASP A O 1
ATOM 1329 N N . VAL A 1 169 ? -2.190 -8.556 15.118 1.00 98.19 169 VAL A N 1
ATOM 1330 C CA . VAL A 1 169 ? -3.158 -7.448 15.254 1.00 98.19 169 VAL A CA 1
ATOM 1331 C C . VAL A 1 169 ? -3.621 -6.862 13.920 1.00 98.19 169 VAL A C 1
ATOM 1333 O O . VAL A 1 169 ? -4.358 -5.878 13.894 1.00 98.19 169 VAL A O 1
ATOM 1336 N N . VAL A 1 170 ? -3.188 -7.448 12.805 1.00 98.56 170 VAL A N 1
ATOM 1337 C CA . VAL A 1 170 ? -3.517 -6.992 11.451 1.00 98.56 170 VAL A CA 1
ATOM 1338 C C . VAL A 1 170 ? -4.398 -8.001 10.733 1.00 98.56 170 VAL A C 1
ATOM 1340 O O . VAL A 1 170 ? -4.286 -9.206 10.953 1.00 98.56 170 VAL A O 1
ATOM 1343 N N . ASP A 1 171 ? -5.216 -7.513 9.805 1.00 98.69 171 ASP A N 1
ATOM 1344 C CA . ASP A 1 171 ? -5.964 -8.371 8.893 1.00 98.69 171 ASP A CA 1
ATOM 1345 C C . ASP A 1 171 ? -5.237 -8.453 7.553 1.00 98.69 171 ASP A C 1
ATOM 1347 O O . ASP A 1 171 ? -5.001 -7.444 6.879 1.00 98.69 171 ASP A O 1
ATOM 1351 N N . PHE A 1 172 ? -4.860 -9.670 7.162 1.00 98.44 172 PHE A N 1
ATOM 1352 C CA . PHE A 1 172 ? -4.180 -9.905 5.894 1.00 98.44 172 PHE A CA 1
ATOM 1353 C C . PHE A 1 172 ? -5.140 -9.743 4.717 1.00 98.44 172 PHE A C 1
ATOM 1355 O O . PHE A 1 172 ? -6.175 -10.396 4.629 1.00 98.44 172 PHE A O 1
ATOM 1362 N N . VAL A 1 173 ? -4.728 -8.906 3.772 1.00 98.44 173 VAL A N 1
ATOM 1363 C CA . VAL A 1 173 ? -5.369 -8.717 2.470 1.00 98.44 173 VAL A CA 1
ATOM 1364 C C . VAL A 1 173 ? -4.995 -9.862 1.539 1.00 98.44 173 VAL A C 1
ATOM 1366 O O . VAL A 1 173 ? -5.839 -10.474 0.895 1.00 98.44 173 VAL A O 1
ATOM 1369 N N . PHE A 1 174 ? -3.701 -10.168 1.481 1.00 97.50 174 PHE A N 1
ATOM 1370 C CA . PHE A 1 174 ? -3.200 -11.333 0.777 1.00 97.50 174 PHE A CA 1
ATOM 1371 C C . PHE A 1 174 ? -1.923 -11.840 1.441 1.00 97.50 174 PHE A C 1
ATOM 1373 O O . PHE A 1 174 ? -1.218 -11.133 2.164 1.00 97.50 174 PHE A O 1
ATOM 1380 N N . THR A 1 175 ? -1.622 -13.095 1.152 1.00 96.44 175 THR A N 1
ATOM 1381 C CA . THR A 1 175 ? -0.462 -13.841 1.651 1.00 96.44 175 THR A CA 1
ATOM 1382 C C . THR A 1 175 ? 0.240 -14.511 0.466 1.00 96.44 175 THR A C 1
ATOM 1384 O O . THR A 1 175 ? -0.336 -14.542 -0.627 1.00 96.44 175 THR A O 1
ATOM 1387 N N . PRO A 1 176 ? 1.430 -15.115 0.638 1.00 93.94 176 PRO A N 1
ATOM 1388 C CA . PRO A 1 176 ? 2.171 -15.712 -0.474 1.00 93.94 176 PRO A CA 1
ATOM 1389 C C . PRO A 1 176 ? 1.393 -16.766 -1.271 1.00 93.94 176 PRO A C 1
ATOM 1391 O O . PRO A 1 176 ? 1.710 -16.998 -2.428 1.00 93.94 176 PRO A O 1
ATOM 1394 N N . ASN A 1 177 ? 0.377 -17.398 -0.676 1.00 92.81 177 ASN A N 1
ATOM 1395 C CA . ASN A 1 177 ? -0.425 -18.430 -1.338 1.00 92.81 177 ASN A CA 1
ATOM 1396 C C . ASN A 1 177 ? -1.506 -17.862 -2.274 1.00 92.81 177 ASN A C 1
ATOM 1398 O O . ASN A 1 177 ? -2.088 -18.612 -3.051 1.00 92.81 177 ASN A O 1
ATOM 1402 N N . HIS A 1 178 ? -1.792 -16.562 -2.189 1.00 93.88 178 HIS A N 1
ATOM 1403 C CA . HIS A 1 178 ? -2.809 -15.898 -3.007 1.00 93.88 178 HIS A CA 1
ATOM 1404 C C . HIS A 1 178 ? -2.262 -15.414 -4.356 1.00 93.88 178 HIS A C 1
ATOM 1406 O O . HIS A 1 178 ? -3.037 -15.123 -5.263 1.00 93.88 178 HIS A O 1
ATOM 1412 N N . VAL A 1 179 ? -0.937 -15.334 -4.498 1.00 93.31 179 VAL A N 1
ATOM 1413 C CA . VAL A 1 179 ? -0.257 -14.873 -5.712 1.00 93.31 179 VAL A CA 1
ATOM 1414 C C . VAL A 1 179 ? 0.662 -15.966 -6.251 1.00 93.31 179 VAL A C 1
ATOM 1416 O O . VAL A 1 179 ? 1.276 -16.729 -5.508 1.00 93.31 179 VAL A O 1
ATOM 1419 N N . LYS A 1 180 ? 0.747 -16.057 -7.572 1.00 92.69 180 LYS A N 1
ATOM 1420 C CA . LYS A 1 180 ? 1.660 -16.943 -8.293 1.00 92.69 180 LYS A CA 1
ATOM 1421 C C . LYS A 1 180 ? 3.026 -16.278 -8.443 1.00 92.69 180 LYS A C 1
ATOM 1423 O O . LYS A 1 180 ? 3.203 -15.090 -8.162 1.00 92.69 180 LYS A O 1
ATOM 1428 N N . ALA A 1 181 ? 3.988 -17.055 -8.939 1.00 89.12 181 ALA A N 1
ATOM 1429 C CA . ALA A 1 181 ? 5.284 -16.524 -9.334 1.00 89.12 181 ALA A CA 1
ATOM 1430 C C . ALA A 1 181 ? 5.106 -15.315 -10.279 1.00 89.12 181 ALA A C 1
ATOM 1432 O O . ALA A 1 181 ? 4.282 -15.381 -11.200 1.00 89.12 181 ALA A O 1
ATOM 1433 N N . PRO A 1 182 ? 5.843 -14.215 -10.048 1.00 90.38 182 PRO A N 1
ATOM 1434 C CA . PRO A 1 182 ? 5.689 -12.998 -10.826 1.00 90.38 182 PRO A CA 1
ATOM 1435 C C . PRO A 1 182 ? 6.070 -13.239 -12.285 1.00 90.38 182 PRO A C 1
ATOM 1437 O O . PRO A 1 182 ? 7.077 -13.880 -12.584 1.00 90.38 182 PRO A O 1
ATOM 1440 N N . THR A 1 183 ? 5.280 -12.682 -13.196 1.00 92.44 183 THR A N 1
ATOM 1441 C CA . THR A 1 183 ? 5.638 -12.609 -14.615 1.00 92.44 183 THR A CA 1
ATOM 1442 C C . THR A 1 183 ? 6.273 -11.252 -14.876 1.00 92.44 183 THR A C 1
ATOM 1444 O O . THR A 1 183 ? 5.610 -10.225 -14.734 1.00 92.44 183 THR A O 1
ATOM 1447 N N . LEU A 1 184 ? 7.561 -11.247 -15.223 1.00 91.31 184 LEU A N 1
ATOM 1448 C CA . LEU A 1 184 ? 8.306 -10.016 -15.472 1.00 91.31 184 LEU A CA 1
ATOM 1449 C C . LEU A 1 184 ? 7.936 -9.429 -16.829 1.00 91.31 184 LEU A C 1
ATOM 1451 O O . LEU A 1 184 ? 7.978 -10.115 -17.851 1.00 91.31 184 LEU A O 1
ATOM 1455 N N . GLN A 1 185 ? 7.624 -8.142 -16.830 1.00 90.88 185 GLN A N 1
ATOM 1456 C CA . GLN A 1 185 ? 7.441 -7.353 -18.034 1.00 90.88 185 GLN A CA 1
ATOM 1457 C C . GLN A 1 185 ? 8.638 -6.426 -18.213 1.00 90.88 185 GLN A C 1
ATOM 1459 O O . GLN A 1 185 ? 9.184 -5.886 -17.250 1.00 90.88 185 GLN A O 1
ATOM 1464 N N . LYS A 1 186 ? 9.054 -6.227 -19.464 1.00 90.06 186 LYS A N 1
ATOM 1465 C CA . LYS A 1 186 ? 10.097 -5.255 -19.783 1.00 90.06 186 LYS A CA 1
ATOM 1466 C C . LYS A 1 186 ? 9.481 -3.857 -19.748 1.00 90.06 186 LYS A C 1
ATOM 1468 O O . LYS A 1 186 ? 8.891 -3.426 -20.730 1.00 90.06 186 LYS A O 1
ATOM 1473 N N . ILE A 1 187 ? 9.624 -3.179 -18.615 1.00 89.19 187 ILE A N 1
ATOM 1474 C CA . ILE A 1 187 ? 9.159 -1.805 -18.395 1.00 89.19 187 ILE A CA 1
ATOM 1475 C C . ILE A 1 187 ? 10.384 -0.947 -18.074 1.00 89.19 187 ILE A C 1
ATOM 1477 O O . ILE A 1 187 ? 11.203 -1.353 -17.249 1.00 89.19 187 ILE A O 1
ATOM 1481 N N . ASN A 1 188 ? 10.514 0.223 -18.707 1.00 91.25 188 ASN A N 1
ATOM 1482 C CA . ASN A 1 188 ? 11.540 1.218 -18.371 1.00 91.25 188 ASN A CA 1
ATOM 1483 C C . ASN A 1 188 ? 10.876 2.538 -17.976 1.00 91.25 188 ASN A C 1
ATOM 1485 O O . ASN A 1 188 ? 10.880 3.520 -18.721 1.00 91.25 188 ASN A O 1
ATOM 1489 N N . LEU A 1 189 ? 10.295 2.551 -16.779 1.00 91.88 189 LEU A N 1
ATOM 1490 C CA . LEU A 1 189 ? 9.472 3.668 -16.329 1.00 91.88 189 LEU A CA 1
ATOM 1491 C C . LEU A 1 189 ? 10.286 4.964 -16.180 1.00 91.88 189 LEU A C 1
ATOM 1493 O O . LEU A 1 189 ? 9.785 6.043 -16.481 1.00 91.88 189 LEU A O 1
ATOM 1497 N N . ARG A 1 190 ? 11.569 4.876 -15.792 1.00 91.19 190 ARG A N 1
ATOM 1498 C CA . ARG A 1 190 ? 12.466 6.048 -15.765 1.00 91.19 190 ARG A CA 1
ATOM 1499 C C . ARG A 1 190 ? 12.558 6.717 -17.132 1.00 91.19 190 ARG A C 1
ATOM 1501 O O . ARG A 1 190 ? 12.494 7.942 -17.224 1.00 91.19 190 ARG A O 1
ATOM 1508 N N . GLN A 1 191 ? 12.756 5.924 -18.183 1.00 92.44 191 GLN A N 1
ATOM 1509 C CA . GLN A 1 191 ? 12.864 6.448 -19.538 1.00 92.44 191 GLN A CA 1
ATOM 1510 C C . GLN A 1 191 ? 11.542 7.072 -19.990 1.00 92.44 191 GLN A C 1
ATOM 1512 O O . GLN A 1 191 ? 11.547 8.216 -20.438 1.00 92.44 191 GLN A O 1
ATOM 1517 N N . GLU A 1 192 ? 10.425 6.367 -19.806 1.00 93.06 192 GLU A N 1
ATOM 1518 C CA . GLU A 1 192 ? 9.097 6.858 -20.195 1.00 93.06 192 GLU A CA 1
ATOM 1519 C C . GLU A 1 192 ? 8.751 8.194 -19.520 1.00 93.06 192 GLU A C 1
ATOM 1521 O O . GLU A 1 192 ? 8.266 9.119 -20.177 1.00 93.06 192 GLU A O 1
ATOM 1526 N N . LEU A 1 193 ? 9.074 8.340 -18.230 1.00 91.62 193 LEU A N 1
ATOM 1527 C CA . LEU A 1 193 ? 8.878 9.592 -17.494 1.00 91.62 193 LEU A CA 1
ATOM 1528 C C . LEU A 1 193 ? 9.773 10.715 -18.011 1.00 91.62 193 LEU A C 1
ATOM 1530 O O . LEU A 1 193 ? 9.297 11.829 -18.219 1.00 91.62 193 LEU A O 1
ATOM 1534 N N . ASN A 1 194 ? 11.055 10.441 -18.254 1.00 92.44 194 ASN A N 1
ATOM 1535 C CA . ASN A 1 194 ? 11.970 11.444 -18.800 1.00 92.44 194 ASN A CA 1
ATOM 1536 C C . ASN A 1 194 ? 11.517 11.931 -20.182 1.00 92.44 194 ASN A C 1
ATOM 1538 O O . ASN A 1 194 ? 11.612 13.120 -20.488 1.00 92.44 194 ASN A O 1
ATOM 1542 N N . GLU A 1 195 ? 11.005 11.032 -21.018 1.00 95.69 195 GLU A N 1
ATOM 1543 C CA . GLU A 1 195 ? 10.434 11.390 -22.314 1.00 95.69 195 GLU A CA 1
ATOM 1544 C C . GLU A 1 195 ? 9.148 12.209 -22.161 1.00 95.69 195 GLU A C 1
ATOM 1546 O O . GLU A 1 195 ? 8.982 13.204 -22.866 1.00 95.69 195 GLU A O 1
ATOM 1551 N N . ALA A 1 196 ? 8.268 11.852 -21.220 1.00 94.56 196 ALA A N 1
ATOM 1552 C CA . ALA A 1 196 ? 7.070 12.632 -20.918 1.00 94.56 196 ALA A CA 1
ATOM 1553 C C . ALA A 1 196 ? 7.412 14.060 -20.470 1.00 94.56 196 ALA A C 1
ATOM 1555 O O . ALA A 1 196 ? 6.862 15.015 -21.013 1.00 94.56 196 ALA A O 1
ATOM 1556 N N . VAL A 1 197 ? 8.382 14.216 -19.566 1.00 93.81 197 VAL A N 1
ATOM 1557 C CA . VAL A 1 197 ? 8.862 15.529 -19.108 1.00 93.81 197 VAL A CA 1
ATOM 1558 C C . VAL A 1 197 ? 9.413 16.355 -20.273 1.00 93.81 197 VAL A C 1
ATOM 1560 O O . VAL A 1 197 ? 9.044 17.518 -20.425 1.00 93.81 197 VAL A O 1
ATOM 1563 N N . ARG A 1 198 ? 10.250 15.763 -21.138 1.00 95.88 198 ARG A N 1
ATOM 1564 C CA . ARG A 1 198 ? 10.796 16.455 -22.322 1.00 95.88 198 ARG A CA 1
ATOM 1565 C C . ARG A 1 198 ? 9.698 16.913 -23.279 1.00 95.88 198 ARG A C 1
ATOM 1567 O O . ARG A 1 198 ? 9.782 18.027 -23.790 1.00 95.88 198 ARG A O 1
ATOM 1574 N N . ARG A 1 199 ? 8.670 16.082 -23.500 1.00 96.81 199 ARG A N 1
ATOM 1575 C CA . ARG A 1 199 ? 7.509 16.455 -24.323 1.00 96.81 199 ARG A CA 1
ATOM 1576 C C . ARG A 1 199 ? 6.773 17.660 -23.743 1.00 96.81 199 ARG A C 1
ATOM 1578 O O . ARG A 1 199 ? 6.449 18.562 -24.502 1.00 96.81 199 ARG A O 1
ATOM 1585 N N . THR A 1 200 ? 6.555 17.702 -22.429 1.00 96.19 200 THR A N 1
ATOM 1586 C CA . THR A 1 200 ? 5.897 18.840 -21.767 1.00 96.19 200 THR A CA 1
ATOM 1587 C C . THR A 1 200 ? 6.728 20.119 -21.862 1.00 96.19 200 THR A C 1
ATOM 1589 O O . THR A 1 200 ? 6.186 21.170 -22.182 1.00 96.19 200 THR A O 1
ATOM 1592 N N . ILE A 1 201 ? 8.047 20.045 -21.643 1.00 96.25 201 ILE A N 1
ATOM 1593 C CA . ILE A 1 201 ? 8.936 21.218 -21.747 1.00 96.25 201 ILE A CA 1
ATOM 1594 C C . ILE A 1 201 ? 8.888 21.817 -23.156 1.00 96.25 201 ILE A C 1
ATOM 1596 O O . ILE A 1 201 ? 8.781 23.029 -23.298 1.00 96.25 201 ILE A O 1
ATOM 1600 N N . ALA A 1 202 ? 8.915 20.978 -24.195 1.00 95.12 202 ALA A N 1
ATOM 1601 C CA . ALA A 1 202 ? 8.885 21.431 -25.586 1.00 95.12 202 ALA A CA 1
ATOM 1602 C C . ALA A 1 202 ? 7.576 22.140 -25.994 1.00 95.12 202 ALA A C 1
ATOM 1604 O O . ALA A 1 202 ? 7.534 22.765 -27.050 1.00 95.12 202 ALA A O 1
ATOM 1605 N N . GLN A 1 203 ? 6.509 22.031 -25.193 1.00 95.50 203 GLN A N 1
ATOM 1606 C CA . GLN A 1 203 ? 5.235 22.717 -25.439 1.00 95.50 203 GLN A CA 1
ATOM 1607 C C . GLN A 1 203 ? 5.209 24.151 -24.901 1.00 95.50 203 GLN A C 1
ATOM 1609 O O . GLN A 1 203 ? 4.311 24.909 -25.261 1.00 95.50 203 GLN A O 1
ATOM 1614 N N . ILE A 1 204 ? 6.160 24.526 -24.042 1.00 91.75 204 ILE A N 1
ATOM 1615 C CA . ILE A 1 204 ? 6.245 25.877 -23.489 1.00 91.75 204 ILE A CA 1
ATOM 1616 C C . ILE A 1 204 ? 7.060 26.735 -24.463 1.00 91.75 204 ILE A C 1
ATOM 1618 O O . ILE A 1 204 ? 8.245 26.474 -24.674 1.00 91.75 204 ILE A O 1
ATOM 1622 N N . GLN A 1 205 ? 6.392 27.715 -25.075 1.00 69.81 205 GLN A N 1
ATOM 1623 C CA . GLN A 1 205 ? 6.983 28.734 -25.951 1.00 69.81 205 GLN A CA 1
ATOM 1624 C C . GLN A 1 205 ? 7.436 29.955 -25.153 1.00 69.81 205 GLN A C 1
ATOM 1626 O O . GLN A 1 205 ? 6.713 30.329 -24.200 1.00 69.81 205 GLN A O 1
#

Foldseek 3Di:
DDDPPPPDDDDLQVVLQLLLPQFPLLVLLQVCVQCPCVQVDPVRVVVVQVVSLVSSCVRRVNQKDADPDQQFGIWGADPNDIFGEAEDEDACQAWDDQDVHDTDGDQKRFWDFSDAPVPPDPDQFDDPPHTQKYWYDHSFWIWIAGRVQQRVQWGDDPRTITGIGGPVRIGTSDGNVSYDDHDHDNDNVVVVVVVVVVVVVVVPD

Nearest PDB structures (foldseek):
  1rzn-assembly1_B  TM=4.514E-01  e=3.158E-01  Bacillus subtilis
  1zp7-assembly1_B  TM=5.025E-01  e=6.681E-01  Bacillus subtilis
  7bnx-assembly1_A  TM=3.679E-01  e=5.204E-01  unclassified bacterial viruses
  3e41-assembly1_A  TM=2.613E-01  e=3.158E-01  Haemophilus influenzae
  3e45-assembly1_A  TM=1.909E-01  e=1.601E+00  Haemophilus influenzae

Solvent-accessible surface area (backbone atoms only — not comparable to full-atom values): 11622 Å² total; per-residue (Å²): 142,79,82,78,77,76,77,77,74,79,53,47,58,57,52,14,48,51,51,43,74,47,36,47,60,56,59,51,34,17,49,57,60,28,48,60,70,75,33,67,52,86,86,36,39,65,53,45,52,54,54,56,50,47,43,46,21,73,38,14,85,69,57,29,41,60,69,72,46,88,49,25,34,33,41,36,70,56,96,92,40,78,44,40,25,24,71,43,84,40,77,57,38,54,29,49,86,43,76,100,47,81,60,41,79,41,73,44,29,72,76,44,71,76,44,72,46,90,82,63,60,82,68,82,59,86,56,86,79,38,26,56,26,41,36,44,35,34,81,50,30,28,34,26,32,37,41,80,64,47,56,78,37,50,44,73,52,88,54,25,40,30,32,51,42,53,53,88,77,41,30,65,33,43,45,58,89,76,45,73,85,70,64,78,52,98,62,61,64,67,57,55,50,54,51,51,52,53,57,57,57,73,69,66,127

Secondary structure (DSSP, 8-state):
-------PPPPHHHHHHHHHHHS-HHHHHHHHHHHTTTT-STTTHHHHHHHHHHHHHHTTTTSEEEEEETTEEEEEEETTEEEEEEEEE-TTSSB---SSS---B-SEEEEEEEEE-TT----SS--TTS-SEEEEEETTEEEEEEHHHHHTTEEEETTEEEEEEETTSSEEEE-TTTSPSP------HHHHHHHHHHHHHTT--

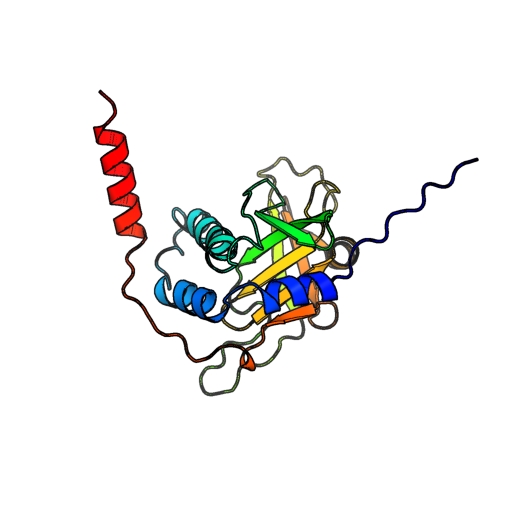Sequence (205 aa):
MMKQKGTKMVSQETIAHHFAKNVDWQKFVNLAHSLGDQLNDAQWRFFKAIVFENSMESFSDGSVRYVGEEGCDLMVKIKNKEYKVEMKYMEGAWYTAGGKSKPRLRNQCKGIILMNSKGTNTHATVPDTYADFLLVVGLRGAAVIDKPTLKQYTTKHGDSIQADIPSDVVDFVFTPNHVKAPTLQKINLRQELNEAVRRTIAQIQ